Protein 1IQ6 (pdb70)

Sequence (265 aa):
AQSLEVGQKARLSKRFGAAEVAAFAALSEDFNPLHLDPAFAATTAFERPIVHGMLLASLFSGLLGQQLPGKGSIYLGQSLSFKLPVFVGDEVTAEVEVTALREDKPIATLTTRIFTQGGALAVTGEAVVKLPSAQSLEVGQKARLSKRFGAAEVAAFAALSEDFNPLHLDPAFAATTAFERPIVHGMLLASLFSGLLGQQLPGKGSIYLGQSLSFKLPVFVGDEVTAEVEVTALREDKPIATLTTRIFTQGGALAVTGEAVVKLP

B-factor: mean 21.25, std 8.65, range [9.39, 59.71]

Radius of gyration: 17.82 Å; Cα contacts (8 Å, |Δi|>4): 661; chains: 2; bounding box: 55×38×44 Å

Secondary structure (DSSP, 8-state):
--S--TT-EEEEEEE--HHHHHHHHHHHT---HHHH-HHHHTTSTT-S-B--HHHHHHHHHHHHHHTSS-TT-EEEEEEEEE-S--BTT-EEEEEEEEEEE-SSSSEEEEEEEEE-TTS-EEEEEEEEEE--/-PPPP-TT-EEEEEEE--HHHHHHHHHHHT---GGGT-HHHHHTSTT-S-B--HHHHHHHHHHHHHHTSS-TT-EEEEEEEEE-S--BTT-EEEEEEEEEEE-SSSSEEEEEEEEE-TTS-EEEEEEEEEE--

Solvent-accessible surface area: 11732 Å² total; per-residue (Å²): 104,106,98,11,102,94,36,56,118,10,136,31,65,31,128,2,22,77,83,53,0,48,40,0,1,52,9,0,52,7,97,15,37,15,22,65,56,93,77,70,0,69,111,39,106,51,121,126,18,17,5,1,14,0,0,4,0,0,0,0,5,2,0,5,3,81,82,37,23,5,127,16,7,42,28,58,10,4,46,7,39,26,119,75,54,6,48,29,32,36,62,2,27,0,12,0,45,1,60,43,45,125,181,94,102,68,33,0,32,0,34,0,75,0,41,27,100,77,50,42,63,0,1,31,13,88,0,52,1,94,13,94,157,108,172,79,37,98,94,38,60,155,16,151,33,62,35,131,1,18,76,75,55,0,50,39,0,1,54,10,0,60,4,88,3,26,6,18,75,55,90,73,50,1,63,113,32,104,39,128,106,22,13,4,0,15,1,0,4,0,0,0,0,5,1,0,5,8,78,100,18,22,4,144,35,15,51,32,49,9,5,46,5,38,25,124,84,41,5,54,27,32,41,61,0,24,0,46,2,73,1,58,43,53,112,180,104,101,83,7,0,29,0,28,0,104,0,51,26,106,78,53,41,56,0,1,27,13,88,0,50,1,87,46,114

Structure (mmCIF, N/CA/C/O backbone):
data_1IQ6
#
_entry.id   1IQ6
#
_cell.length_a   110.03
_cell.length_b   57.82
_cell.length_c   46.97
_cell.angle_alpha   90
_cell.angle_beta   112.74
_cell.angle_gamma   90
#
_symmetry.space_group_name_H-M   'C 1 2 1'
#
loop_
_entity.id
_entity.type
_entity.pdbx_description
1 polymer '(R)-SPECIFIC ENOYL-COA HYDRATASE'
2 non-polym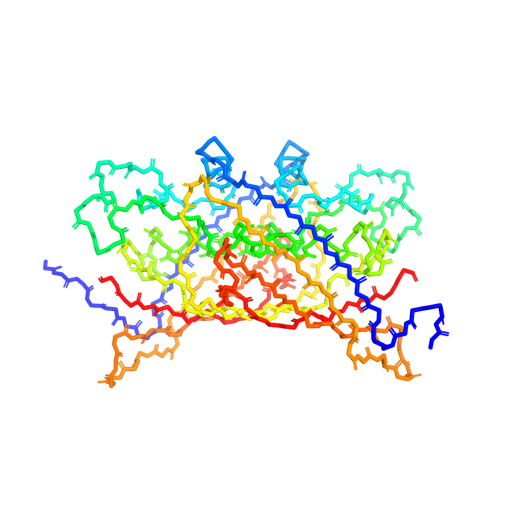er 'ISOPROPYL ALCOHOL'
3 water water
#
loop_
_atom_site.group_PDB
_atom_site.id
_atom_site.type_symbol
_atom_site.label_atom_id
_atom_site.label_alt_id
_atom_site.label_comp_id
_atom_site.label_asym_id
_atom_site.label_entity_id
_atom_site.label_seq_id
_atom_site.pdbx_PDB_ins_code
_atom_site.Cartn_x
_atom_site.Cartn_y
_atom_site.Cartn_z
_atom_site.occupancy
_atom_site.B_iso_or_equiv
_atom_site.auth_seq_id
_atom_site.auth_comp_id
_atom_site.auth_asym_id
_atom_site.auth_atom_id
_atom_site.pdbx_PDB_model_num
ATOM 1 N N . ALA A 1 3 ? 45.430 19.521 2.529 1.00 39.91 2 ALA A N 1
ATOM 2 C CA . ALA A 1 3 ? 44.986 19.534 1.105 1.00 39.50 2 ALA A CA 1
ATOM 3 C C . ALA A 1 3 ? 45.354 20.851 0.426 1.00 37.97 2 ALA A C 1
ATOM 4 O O . ALA A 1 3 ? 46.493 21.042 -0.009 1.00 38.92 2 ALA A O 1
ATOM 6 N N . GLN A 1 4 ? 44.382 21.754 0.338 1.00 35.93 3 GLN A N 1
ATOM 7 C CA . GLN A 1 4 ? 44.584 23.058 -0.288 1.00 32.78 3 GLN A CA 1
ATOM 8 C C . GLN A 1 4 ? 44.578 24.160 0.765 1.00 31.07 3 GLN A C 1
ATOM 9 O O . GLN A 1 4 ? 45.282 24.065 1.768 1.00 31.52 3 GLN A O 1
ATOM 15 N N . SER A 1 5 ? 43.789 25.207 0.529 1.00 29.07 4 SER A N 1
ATOM 16 C CA . SER A 1 5 ? 43.684 26.315 1.474 1.00 26.21 4 SER A CA 1
ATOM 17 C C . SER A 1 5 ? 42.665 25.979 2.557 1.00 25.88 4 SER A C 1
ATOM 18 O O . SER A 1 5 ? 42.574 26.673 3.568 1.00 22.52 4 SER A O 1
ATOM 21 N N . LEU A 1 6 ? 41.894 24.920 2.331 1.00 24.64 5 LEU A N 1
ATOM 22 C CA . LEU A 1 6 ? 40.881 24.486 3.287 1.00 23.68 5 LEU A CA 1
ATOM 23 C C . LEU A 1 6 ? 41.574 23.768 4.433 1.00 23.31 5 LEU A C 1
ATOM 24 O O . LEU A 1 6 ? 42.431 22.911 4.205 1.00 24.29 5 LEU A O 1
ATOM 29 N N . GLU A 1 7 ? 41.200 24.101 5.661 1.00 21.51 6 GLU A N 1
ATOM 30 C CA . GLU A 1 7 ? 41.822 23.468 6.813 1.00 20.01 6 GLU A CA 1
ATOM 31 C C . GLU A 1 7 ? 40.923 23.365 8.036 1.00 17.49 6 GLU A C 1
ATOM 32 O O . GLU A 1 7 ? 39.942 24.103 8.182 1.00 15.52 6 GLU A O 1
ATOM 38 N N . VAL A 1 8 ? 41.274 22.433 8.914 1.00 15.77 7 VAL A N 1
ATOM 39 C CA . VAL A 1 8 ? 40.528 22.203 10.137 1.00 15.92 7 VAL A CA 1
ATOM 40 C C . VAL A 1 8 ? 40.361 23.500 10.918 1.00 15.36 7 VAL A C 1
ATOM 41 O O . VAL A 1 8 ? 41.314 24.262 11.086 1.00 16.23 7 VAL A O 1
ATOM 45 N N . GLY A 1 9 ? 39.140 23.756 11.373 1.00 15.44 8 GLY A N 1
ATOM 46 C CA . GLY A 1 9 ? 38.886 24.961 12.141 1.00 15.86 8 GLY A CA 1
ATOM 47 C C . GLY A 1 9 ? 38.149 26.050 11.386 1.00 14.95 8 GLY A C 1
ATOM 48 O O . GLY A 1 9 ? 37.500 26.893 12.008 1.00 17.21 8 GLY A O 1
ATOM 49 N N . GLN A 1 10 ? 38.257 26.053 10.058 1.00 15.21 9 GLN A N 1
ATOM 50 C CA . GLN A 1 10 ? 37.570 27.059 9.254 1.00 13.48 9 GLN A CA 1
ATOM 51 C C . GLN A 1 10 ? 36.068 26.884 9.424 1.00 14.77 9 GLN A C 1
ATOM 52 O O . GLN A 1 10 ? 35.551 25.764 9.427 1.00 15.52 9 GLN A O 1
ATOM 58 N N . LYS A 1 11 ? 35.375 28.006 9.574 1.00 13.16 10 LYS A N 1
ATOM 59 C CA . LYS A 1 11 ? 33.936 28.004 9.779 1.00 13.53 10 LYS A CA 1
ATOM 60 C C . LYS A 1 11 ? 33.245 28.974 8.839 1.00 11.92 10 LYS A C 1
ATOM 61 O O . LYS A 1 11 ? 33.858 29.901 8.314 1.00 11.99 10 LYS A O 1
ATOM 67 N N . ALA A 1 12 ? 31.956 28.748 8.636 1.00 12.37 11 ALA A N 1
ATOM 68 C CA . ALA A 1 12 ? 31.144 29.625 7.807 1.00 12.46 11 ALA A CA 1
ATOM 69 C C . ALA A 1 12 ? 29.740 29.556 8.377 1.00 12.78 11 ALA A C 1
ATOM 70 O O . ALA A 1 12 ? 29.306 28.509 8.859 1.00 12.40 11 ALA A O 1
ATOM 72 N N . ARG A 1 13 ? 29.032 30.676 8.355 1.00 13.28 12 ARG A N 1
ATOM 73 C CA . ARG A 1 13 ? 27.682 30.660 8.876 1.00 15.06 12 ARG A CA 1
ATOM 74 C C . ARG A 1 13 ? 26.770 31.615 8.145 1.00 16.11 12 ARG A C 1
ATOM 75 O O . ARG A 1 13 ? 27.206 32.415 7.318 1.00 16.07 12 ARG A O 1
ATOM 83 N N . LEU A 1 14 ? 25.487 31.491 8.443 1.00 16.44 13 LEU A N 1
ATOM 84 C CA . LEU A 1 14 ? 24.483 32.359 7.868 1.00 17.21 13 LEU A CA 1
ATOM 85 C C . LEU A 1 14 ? 23.292 32.339 8.807 1.00 18.63 13 LEU A C 1
ATOM 86 O O . LEU A 1 14 ? 23.172 31.459 9.666 1.00 18.02 13 LEU A O 1
ATOM 91 N N . SER A 1 15 ? 22.428 33.328 8.658 1.00 18.88 14 SER A N 1
ATOM 92 C CA . SER A 1 15 ? 21.238 33.420 9.479 1.00 19.68 14 SER A CA 1
ATOM 93 C C . SER A 1 15 ? 20.073 33.613 8.529 1.00 18.99 14 SER A C 1
ATOM 94 O O . SER A 1 15 ? 20.205 34.296 7.514 1.00 19.15 14 SER A O 1
ATOM 97 N N . LYS A 1 16 ? 18.942 32.991 8.841 1.00 17.93 15 LYS A N 1
ATOM 98 C CA . LYS A 1 16 ? 17.761 33.131 8.004 1.00 17.34 15 LYS A CA 1
ATOM 99 C C . LYS A 1 16 ? 16.492 32.914 8.811 1.00 16.77 15 LYS A C 1
ATOM 100 O O . LYS A 1 16 ? 16.436 32.058 9.698 1.00 16.92 15 LYS A O 1
ATOM 106 N N . ARG A 1 17 ? 15.481 33.717 8.501 1.00 18.63 16 ARG A N 1
ATOM 107 C CA . ARG A 1 17 ? 14.191 33.646 9.168 1.00 20.73 16 ARG A CA 1
ATOM 108 C C . ARG A 1 17 ? 13.190 33.124 8.145 1.00 20.23 16 ARG A C 1
ATOM 109 O O . ARG A 1 17 ? 12.745 33.868 7.274 1.00 22.11 16 ARG A O 1
ATOM 117 N N . PHE A 1 18 ? 12.857 31.840 8.237 1.00 19.73 17 PHE A N 1
ATOM 118 C CA . PHE A 1 18 ? 11.899 31.241 7.311 1.00 19.60 17 PHE A CA 1
ATOM 119 C C . PHE A 1 18 ? 10.470 31.636 7.674 1.00 19.48 17 PHE A C 1
ATOM 120 O O . PHE A 1 18 ? 9.999 31.354 8.778 1.00 22.18 17 PHE A O 1
ATOM 128 N N . GLY A 1 19 ? 9.793 32.293 6.739 1.00 19.27 18 GLY A N 1
ATOM 129 C CA . GLY A 1 19 ? 8.421 32.711 6.963 1.00 20.02 18 GLY A CA 1
ATOM 130 C C . GLY A 1 19 ? 7.417 31.733 6.380 1.00 20.00 18 GLY A C 1
ATOM 131 O O . GLY A 1 19 ? 7.791 30.721 5.782 1.00 18.80 18 GLY A O 1
ATOM 132 N N . ALA A 1 20 ? 6.135 32.042 6.543 1.00 19.01 19 ALA A N 1
ATOM 133 C CA . ALA A 1 20 ? 5.064 31.183 6.050 1.00 19.54 19 ALA A CA 1
ATOM 134 C C . ALA A 1 20 ? 5.147 30.861 4.556 1.00 18.71 19 ALA A C 1
ATOM 135 O O . ALA A 1 20 ? 4.973 29.710 4.156 1.00 18.61 19 ALA A O 1
ATOM 137 N N . ALA A 1 21 ? 5.407 31.872 3.731 1.00 18.86 20 ALA A N 1
ATOM 138 C CA . ALA A 1 21 ? 5.492 31.662 2.290 1.00 18.70 20 ALA A CA 1
ATOM 139 C C . ALA A 1 21 ? 6.612 30.699 1.910 1.00 18.15 20 ALA A C 1
ATOM 140 O O . ALA A 1 21 ? 6.441 29.849 1.037 1.00 19.84 20 ALA A O 1
ATOM 142 N N . GLU A 1 22 ? 7.757 30.837 2.566 1.00 17.51 21 GLU A N 1
ATOM 143 C CA . GLU A 1 22 ? 8.897 29.970 2.288 1.00 16.64 21 GLU A CA 1
ATOM 144 C C . GLU A 1 22 ? 8.623 28.539 2.724 1.00 16.00 21 GLU A C 1
ATOM 145 O O . GLU A 1 22 ? 8.982 27.593 2.026 1.00 15.97 21 GLU A O 1
ATOM 151 N N . VAL A 1 23 ? 7.980 28.382 3.875 1.00 16.97 22 VAL A N 1
ATOM 152 C CA . VAL A 1 23 ? 7.650 27.054 4.373 1.00 17.08 22 VAL A CA 1
ATOM 153 C C . VAL A 1 23 ? 6.654 26.390 3.424 1.00 16.74 22 VAL A C 1
ATOM 154 O O . VAL A 1 23 ? 6.727 25.184 3.170 1.00 17.05 22 VAL A O 1
ATOM 158 N N . ALA A 1 24 ? 5.726 27.179 2.893 1.00 17.42 23 ALA A N 1
ATOM 159 C CA . ALA A 1 24 ? 4.740 26.658 1.955 1.00 16.58 23 ALA A CA 1
ATOM 160 C C . ALA A 1 24 ? 5.441 26.239 0.662 1.00 16.00 23 ALA A C 1
ATOM 161 O O . ALA A 1 24 ? 5.091 25.232 0.051 1.00 15.69 23 ALA A O 1
ATOM 163 N N . ALA A 1 25 ? 6.436 27.017 0.250 1.00 15.39 24 ALA A N 1
ATOM 164 C CA . ALA A 1 25 ? 7.182 26.714 -0.965 1.00 15.74 24 ALA A CA 1
ATOM 165 C C . ALA A 1 25 ? 7.942 25.405 -0.788 1.00 15.78 24 ALA A C 1
ATOM 166 O O . ALA A 1 25 ? 8.004 24.588 -1.707 1.00 14.98 24 ALA A O 1
ATOM 168 N N . PHE A 1 26 ? 8.515 25.202 0.396 1.00 14.49 25 PHE A N 1
ATOM 169 C CA . PHE A 1 26 ? 9.247 23.971 0.663 1.00 13.92 25 PHE A CA 1
ATOM 170 C C . PHE A 1 26 ? 8.283 22.784 0.720 1.00 14.27 25 PHE A C 1
ATOM 171 O O . PHE A 1 26 ? 8.621 21.679 0.294 1.00 13.13 25 PHE A O 1
ATOM 179 N N . ALA A 1 27 ? 7.085 23.010 1.250 1.00 13.89 26 ALA A N 1
ATOM 180 C CA . ALA A 1 27 ? 6.097 21.941 1.333 1.00 12.95 26 ALA A CA 1
ATOM 181 C C . ALA A 1 27 ? 5.791 21.441 -0.079 1.00 12.78 26 ALA A C 1
ATOM 182 O O . ALA A 1 27 ? 5.678 20.240 -0.312 1.00 13.70 26 ALA A O 1
ATOM 184 N N . ALA A 1 28 ? 5.675 22.367 -1.028 1.00 12.85 27 ALA A N 1
ATOM 185 C CA . ALA A 1 28 ? 5.392 21.994 -2.409 1.00 13.92 27 ALA A CA 1
ATOM 186 C C . ALA A 1 28 ? 6.534 21.195 -3.032 1.00 12.96 27 ALA A C 1
ATOM 187 O O . ALA A 1 28 ? 6.301 20.232 -3.761 1.00 15.06 27 ALA A O 1
ATOM 189 N N . LEU A 1 29 ? 7.770 21.587 -2.743 1.00 12.43 28 LEU A N 1
ATOM 190 C CA . LEU A 1 29 ? 8.927 20.885 -3.284 1.00 12.48 28 LEU A CA 1
ATOM 191 C C . LEU A 1 29 ? 9.092 19.481 -2.700 1.00 10.94 28 LEU A C 1
ATOM 192 O O . LEU A 1 29 ? 9.322 18.519 -3.434 1.00 14.26 28 LEU A O 1
ATOM 197 N N . SER A 1 30 ? 8.963 19.387 -1.379 1.00 12.33 29 SER A N 1
ATOM 198 C CA . SER A 1 30 ? 9.134 18.140 -0.632 1.00 12.74 29 SER A CA 1
ATOM 199 C C . SER A 1 30 ? 7.917 17.227 -0.597 1.00 13.69 29 SER A C 1
ATOM 200 O O . SER A 1 30 ? 8.037 16.045 -0.267 1.00 14.06 29 SER A O 1
ATOM 203 N N . GLU A 1 31 ? 6.756 17.779 -0.934 1.00 13.47 30 GLU A N 1
ATOM 204 C CA . GLU A 1 31 ? 5.491 17.048 -0.894 1.00 14.38 30 GLU A CA 1
ATOM 205 C C . GLU A 1 31 ? 5.081 16.823 0.568 1.00 14.60 30 GLU A C 1
ATOM 206 O O . GLU A 1 31 ? 4.230 15.983 0.856 1.00 15.25 30 GLU A O 1
ATOM 212 N N . ASP A 1 32 ? 5.691 17.567 1.491 1.00 14.58 31 ASP A N 1
ATOM 213 C CA . ASP A 1 32 ? 5.349 17.448 2.912 1.00 14.96 31 ASP A CA 1
ATOM 214 C C . ASP A 1 32 ? 4.414 18.597 3.280 1.00 15.81 31 ASP A C 1
ATOM 215 O O . ASP A 1 32 ? 4.862 19.699 3.600 1.00 15.91 31 ASP A O 1
ATOM 220 N N . PHE A 1 33 ? 3.111 18.327 3.235 1.00 16.62 32 PHE A N 1
ATOM 221 C CA . PHE A 1 33 ? 2.102 19.339 3.531 1.00 17.62 32 PHE A CA 1
ATOM 222 C C . PHE A 1 33 ? 1.500 19.227 4.929 1.00 20.01 32 PHE A C 1
ATOM 223 O O . PHE A 1 33 ? 0.300 19.435 5.114 1.00 20.81 32 PHE A O 1
ATOM 231 N N . ASN A 1 34 ? 2.334 18.904 5.909 1.00 20.83 33 ASN A N 1
ATOM 232 C CA . ASN A 1 34 ? 1.877 18.780 7.293 1.00 21.53 33 ASN A CA 1
ATOM 233 C C . ASN A 1 34 ? 1.288 20.110 7.766 1.00 22.25 33 ASN A C 1
ATOM 234 O O . ASN A 1 34 ? 1.936 21.156 7.674 1.00 21.85 33 ASN A O 1
ATOM 239 N N . PRO A 1 35 ? 0.046 20.090 8.276 1.00 20.48 34 PRO A N 1
ATOM 240 C CA . PRO A 1 35 ? -0.566 21.336 8.747 1.00 19.90 34 PRO A CA 1
ATOM 241 C C . PRO A 1 35 ? 0.221 21.953 9.905 1.00 18.49 34 PRO A C 1
ATOM 242 O O . PRO A 1 35 ? 0.114 23.148 10.175 1.00 21.56 34 PRO A O 1
ATOM 246 N N . LEU A 1 36 ? 1.015 21.131 10.581 1.00 19.48 35 LEU A N 1
ATOM 247 C CA . LEU A 1 36 ? 1.827 21.610 11.693 1.00 20.39 35 LEU A CA 1
ATOM 248 C C . LEU A 1 36 ? 2.834 22.650 11.214 1.00 21.00 35 LEU A C 1
ATOM 249 O O . LEU A 1 36 ? 3.276 23.498 11.991 1.00 21.23 35 LEU A O 1
ATOM 254 N N . HIS A 1 37 ? 3.200 22.577 9.935 1.00 21.37 36 HIS A N 1
ATOM 255 C CA . HIS A 1 37 ? 4.153 23.518 9.352 1.00 21.63 36 HIS A CA 1
ATOM 256 C C . HIS A 1 37 ? 3.440 24.671 8.651 1.00 22.30 36 HIS A C 1
ATOM 257 O O . HIS A 1 37 ? 4.014 25.744 8.477 1.00 23.44 36 HIS A O 1
ATOM 264 N N . LEU A 1 38 ? 2.185 24.452 8.263 1.00 24.75 37 LEU A N 1
ATOM 265 C CA . LEU A 1 38 ? 1.446 25.455 7.500 1.00 24.97 37 LEU A CA 1
ATOM 266 C C . LEU A 1 38 ? 0.185 26.085 8.086 1.00 26.13 37 LEU A C 1
ATOM 267 O O . LEU A 1 38 ? -0.201 27.180 7.670 1.00 26.65 37 LEU A O 1
ATOM 272 N N . ASP A 1 39 ? -0.456 25.411 9.036 1.00 26.81 38 ASP A N 1
ATOM 273 C CA . ASP A 1 39 ? -1.715 25.905 9.596 1.00 26.54 38 ASP A CA 1
ATOM 274 C C . ASP A 1 39 ? -1.691 26.372 11.054 1.00 24.97 38 ASP A C 1
ATOM 275 O O . ASP A 1 39 ? -1.630 25.559 11.971 1.00 24.72 38 ASP A O 1
ATOM 280 N N . PRO A 1 40 ? -1.765 27.694 11.282 1.00 25.21 39 PRO A N 1
ATOM 281 C CA . PRO A 1 40 ? -1.756 28.246 12.642 1.00 25.21 39 PRO A CA 1
ATOM 282 C C . PRO A 1 40 ? -2.881 27.693 13.521 1.00 25.12 39 PRO A C 1
ATOM 283 O O . PRO A 1 40 ? -2.675 27.422 14.705 1.00 25.06 39 PRO A O 1
ATOM 287 N N . ALA A 1 41 ? -4.066 27.527 12.939 1.00 24.86 40 ALA A N 1
ATOM 288 C CA . ALA A 1 41 ? -5.212 27.005 13.679 1.00 24.85 40 ALA A CA 1
ATOM 289 C C . ALA A 1 41 ? -4.949 25.576 14.143 1.00 24.06 40 ALA A C 1
ATOM 290 O O . ALA A 1 41 ? -5.221 25.225 15.291 1.00 23.72 40 ALA A O 1
ATOM 292 N N . PHE A 1 42 ? -4.422 24.753 13.245 1.00 22.71 41 PHE A N 1
ATOM 293 C CA . PHE A 1 42 ? -4.117 23.368 13.582 1.00 21.80 41 PHE A CA 1
ATOM 294 C C . PHE A 1 42 ? -3.014 23.305 14.636 1.00 22.01 41 PHE A C 1
ATOM 295 O O . PHE A 1 42 ? -3.131 22.594 15.633 1.00 21.00 41 PHE A O 1
ATOM 303 N N . ALA A 1 43 ? -1.938 24.049 14.401 1.00 21.58 42 ALA A N 1
ATOM 304 C CA . ALA A 1 43 ? -0.802 24.070 15.314 1.00 22.28 42 ALA A CA 1
ATOM 305 C C . ALA A 1 43 ? -1.216 24.374 16.749 1.00 23.09 42 ALA A C 1
ATOM 306 O O . ALA A 1 43 ? -0.632 23.846 17.692 1.00 22.64 42 ALA A O 1
ATOM 308 N N . ALA A 1 44 ? -2.230 25.218 16.904 1.00 23.61 43 ALA A N 1
ATOM 309 C CA . ALA A 1 44 ? -2.717 25.606 18.224 1.00 24.51 43 ALA A CA 1
ATOM 310 C C . ALA A 1 44 ? -3.315 24.447 19.019 1.00 25.41 43 ALA A C 1
ATOM 311 O O . ALA A 1 44 ? -3.433 24.529 20.242 1.00 25.56 43 ALA A O 1
ATOM 313 N N . THR A 1 45 ? -3.690 23.371 18.335 1.00 25.41 44 THR A N 1
ATOM 314 C CA . THR A 1 45 ? -4.276 22.216 19.010 1.00 25.36 44 THR A CA 1
ATOM 315 C C . THR A 1 45 ? -3.213 21.201 19.418 1.00 25.20 44 THR A C 1
ATOM 316 O O . THR A 1 45 ? -3.530 20.158 19.996 1.00 26.22 44 THR A O 1
ATOM 320 N N . THR A 1 46 ? -1.953 21.509 19.120 1.00 23.98 45 THR A N 1
ATOM 321 C CA . THR A 1 46 ? -0.842 20.621 19.455 1.00 23.62 45 THR A CA 1
ATOM 322 C C . THR A 1 46 ? 0.032 21.230 20.543 1.00 22.07 45 THR A C 1
ATOM 323 O O . THR A 1 46 ? -0.105 22.407 20.878 1.00 21.44 45 THR A O 1
ATOM 327 N N . ALA A 1 47 ? 0.941 20.424 21.080 1.00 22.44 46 ALA A N 1
ATOM 328 C CA . ALA A 1 47 ? 1.844 20.884 22.128 1.00 23.29 46 ALA A CA 1
ATOM 329 C C . ALA A 1 47 ? 2.801 21.952 21.605 1.00 23.74 46 ALA A C 1
ATOM 330 O O . ALA A 1 47 ? 3.371 22.713 22.384 1.00 23.40 46 ALA A O 1
ATOM 332 N N . PHE A 1 48 ? 2.979 22.011 20.288 1.00 24.34 47 PHE A N 1
ATOM 333 C CA . PHE A 1 48 ? 3.866 23.009 19.700 1.00 25.16 47 PHE A CA 1
ATOM 334 C C . PHE A 1 48 ? 3.217 24.392 19.746 1.00 25.20 47 PHE A C 1
ATOM 335 O O . PHE A 1 48 ? 3.907 25.411 19.731 1.00 25.33 47 PHE A O 1
ATOM 343 N N . GLU A 1 49 ? 1.887 24.410 19.797 1.00 26.13 48 GLU A N 1
ATOM 344 C CA . GLU A 1 49 ? 1.095 25.642 19.866 1.00 26.03 48 GLU A CA 1
ATOM 345 C C . GLU A 1 49 ? 1.128 26.525 18.618 1.00 25.80 48 GLU A C 1
ATOM 346 O O . GLU A 1 49 ? 0.155 27.219 18.323 1.00 26.02 48 GLU A O 1
ATOM 352 N N . ARG A 1 50 ? 2.244 26.509 17.896 1.00 24.68 49 ARG A N 1
ATOM 353 C CA . ARG A 1 50 ? 2.384 27.307 16.680 1.00 24.96 49 ARG A CA 1
ATOM 354 C C . ARG A 1 50 ? 3.113 26.501 15.611 1.00 23.25 49 ARG A C 1
ATOM 355 O O . ARG A 1 50 ? 3.823 25.547 15.922 1.00 22.25 49 ARG A O 1
ATOM 363 N N . PRO A 1 51 ? 2.947 26.877 14.332 1.00 22.21 50 PRO A N 1
ATOM 364 C CA . PRO A 1 51 ? 3.605 26.164 13.232 1.00 20.39 50 PRO A CA 1
ATOM 365 C C . PRO A 1 51 ? 5.128 26.140 13.356 1.00 18.30 50 PRO A C 1
ATOM 366 O O . PRO A 1 51 ? 5.745 27.130 13.753 1.00 18.97 50 PRO A O 1
ATOM 370 N N . ILE A 1 52 ? 5.724 25.002 13.015 1.00 18.57 51 ILE A N 1
ATOM 371 C CA . ILE A 1 52 ? 7.174 24.849 13.068 1.00 18.55 51 ILE A CA 1
ATOM 372 C C . ILE A 1 52 ? 7.732 24.596 11.667 1.00 18.40 51 ILE A C 1
ATOM 373 O O . ILE A 1 52 ? 7.022 24.116 10.779 1.00 18.04 51 ILE A O 1
ATOM 378 N N . VAL A 1 53 ? 9.003 24.932 11.473 1.00 17.58 52 VAL A N 1
ATOM 379 C CA . VAL A 1 53 ? 9.669 24.764 10.183 1.00 16.39 52 VAL A CA 1
ATOM 380 C C . VAL A 1 53 ? 10.079 23.314 9.928 1.00 15.24 52 VAL A C 1
ATOM 381 O O . VAL A 1 53 ? 10.507 22.614 10.847 1.00 16.59 52 VAL A O 1
ATOM 385 N N . HIS A 1 54 ? 9.935 22.864 8.682 1.00 15.42 53 HIS A N 1
ATOM 386 C CA . HIS A 1 54 ? 10.328 21.505 8.312 1.00 15.70 53 HIS A CA 1
ATOM 387 C C . HIS A 1 54 ? 11.789 21.302 8.706 1.00 14.08 53 HIS A C 1
ATOM 388 O O . HIS A 1 54 ? 12.638 22.148 8.415 1.00 14.93 53 HIS A O 1
ATOM 395 N N . GLY A 1 55 ? 12.093 20.178 9.342 1.00 15.15 54 GLY A N 1
ATOM 396 C CA . GLY A 1 55 ? 13.472 19.916 9.706 1.00 14.95 54 GLY A CA 1
ATOM 397 C C . GLY A 1 55 ? 14.379 19.942 8.482 1.00 14.51 54 GLY A C 1
ATOM 398 O O . GLY A 1 55 ? 15.513 20.424 8.548 1.00 15.13 54 GLY A O 1
ATOM 399 N N . MET A 1 56 ? 13.886 19.432 7.353 1.00 13.63 55 MET A N 1
ATOM 400 C CA . MET A 1 56 ? 14.687 19.405 6.134 1.00 14.72 55 MET A CA 1
ATOM 401 C C . MET A 1 56 ? 14.847 20.771 5.480 1.00 14.16 55 MET A C 1
ATOM 402 O O . MET A 1 56 ? 15.754 20.971 4.669 1.00 15.85 55 MET A O 1
ATOM 407 N N . LEU A 1 57 ? 13.971 21.714 5.816 1.00 14.23 56 LEU A N 1
ATOM 408 C CA . LEU A 1 57 ? 14.112 23.057 5.272 1.00 14.97 56 LEU A CA 1
ATOM 409 C C . LEU A 1 57 ? 15.261 23.687 6.059 1.00 15.31 56 LEU A C 1
ATOM 410 O O . LEU A 1 57 ? 16.101 24.384 5.497 1.00 14.60 56 LEU A O 1
ATOM 415 N N . LEU A 1 58 ? 15.304 23.416 7.362 1.00 14.16 57 LEU A N 1
ATOM 416 C CA . LEU A 1 58 ? 16.382 23.932 8.195 1.00 14.57 57 LEU A CA 1
ATOM 417 C C . LEU A 1 58 ? 17.700 23.353 7.682 1.00 13.64 57 LEU A C 1
ATOM 418 O O . LEU A 1 58 ? 18.679 24.074 7.495 1.00 15.30 57 LEU A O 1
ATOM 423 N N . ALA A 1 59 ? 17.711 22.043 7.441 1.00 14.14 58 ALA A N 1
ATOM 424 C CA . ALA A 1 59 ? 18.909 21.359 6.961 1.00 14.21 58 ALA A CA 1
ATOM 425 C C . ALA A 1 59 ? 19.389 21.829 5.589 1.00 14.02 58 ALA A C 1
ATOM 426 O O . ALA A 1 59 ? 20.573 21.701 5.269 1.00 14.19 58 ALA A O 1
ATOM 428 N N . 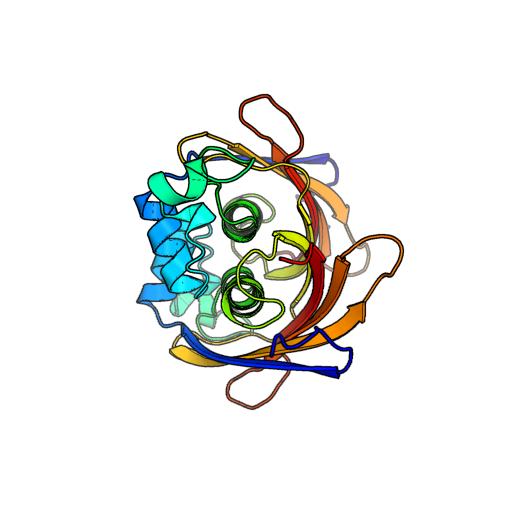SER A 1 60 ? 18.479 22.369 4.781 1.00 14.74 59 SER A N 1
ATOM 429 C CA . SER A 1 60 ? 18.846 22.842 3.447 1.00 13.80 59 SER A CA 1
ATOM 430 C C . SER A 1 60 ? 19.910 23.934 3.521 1.00 12.16 59 SER A C 1
ATOM 431 O O . SER A 1 60 ? 20.689 24.115 2.581 1.00 13.37 59 SER A O 1
ATOM 434 N N . LEU A 1 61 ? 19.943 24.656 4.642 1.00 12.56 60 LEU A N 1
ATOM 435 C CA . LEU A 1 61 ? 20.915 25.726 4.825 1.00 12.59 60 LEU A CA 1
ATOM 436 C C . LEU A 1 61 ? 22.346 25.202 4.777 1.00 12.37 60 LEU A C 1
ATOM 437 O O . LEU A 1 61 ? 23.271 25.942 4.430 1.00 12.58 60 LEU A O 1
ATOM 442 N N . PHE A 1 62 ? 22.528 23.927 5.123 1.00 12.93 61 PHE A N 1
ATOM 443 C CA . PHE A 1 62 ? 23.854 23.322 5.073 1.00 12.88 61 PHE A CA 1
ATOM 444 C C . PHE A 1 62 ? 24.306 23.273 3.608 1.00 12.89 61 PHE A C 1
ATOM 445 O O . PHE A 1 62 ? 25.486 23.434 3.303 1.00 12.01 61 PHE A O 1
ATOM 453 N N . SER A 1 63 ? 23.364 23.060 2.693 1.00 12.99 62 SER A N 1
ATOM 454 C CA . SER A 1 63 ? 23.711 23.019 1.280 1.00 13.84 62 SER A CA 1
ATOM 455 C C . SER A 1 63 ? 24.152 24.428 0.862 1.00 13.10 62 SER A C 1
ATOM 456 O O . SER A 1 63 ? 25.085 24.590 0.081 1.00 14.22 62 SER A O 1
ATOM 459 N N . GLY A 1 64 ? 23.484 25.446 1.402 1.00 13.21 63 GLY A N 1
ATOM 460 C CA . GLY A 1 64 ? 23.861 26.812 1.080 1.00 14.93 63 GLY A CA 1
ATOM 461 C C . GLY A 1 64 ? 25.268 27.129 1.568 1.00 14.05 63 GLY A C 1
ATOM 462 O O . GLY A 1 64 ? 26.059 27.758 0.864 1.00 16.33 63 GLY A O 1
ATOM 463 N N . LEU A 1 65 ? 25.590 26.689 2.779 1.00 13.27 64 LEU A N 1
ATOM 464 C CA . LEU A 1 65 ? 26.910 26.936 3.346 1.00 13.04 64 LEU A CA 1
ATOM 465 C C . LEU A 1 65 ? 28.009 26.172 2.608 1.00 13.46 64 LEU A C 1
ATOM 466 O O . LEU A 1 65 ? 29.047 26.736 2.266 1.00 14.15 64 LEU A O 1
ATOM 471 N N . LEU A 1 66 ? 27.779 24.891 2.344 1.00 12.04 65 LEU A N 1
ATOM 472 C CA . LEU A 1 66 ? 28.777 24.080 1.659 1.00 12.77 65 LEU A CA 1
ATOM 473 C C . LEU A 1 66 ? 28.950 24.461 0.190 1.00 12.62 65 LEU A C 1
ATOM 474 O O . LEU A 1 66 ? 30.069 24.495 -0.325 1.00 13.65 65 LEU A O 1
ATOM 479 N N . GLY A 1 67 ? 27.839 24.761 -0.476 1.00 14.14 66 GLY A N 1
ATOM 480 C CA . GLY A 1 67 ? 27.892 25.109 -1.885 1.00 14.78 66 GLY A CA 1
ATOM 481 C C . GLY A 1 67 ? 28.263 26.537 -2.235 1.00 15.59 66 GLY A C 1
ATOM 482 O O . GLY A 1 67 ? 28.701 26.808 -3.355 1.00 17.09 66 GLY A O 1
ATOM 483 N N . GLN A 1 68 ? 28.096 27.459 -1.295 1.00 15.77 67 GLN A N 1
ATOM 484 C CA . GLN A 1 68 ? 28.422 28.853 -1.573 1.00 18.02 67 GLN A CA 1
ATOM 485 C C . GLN A 1 68 ? 29.504 29.483 -0.697 1.00 17.73 67 GLN A C 1
ATOM 486 O O . GLN A 1 68 ? 29.993 30.568 -1.011 1.00 20.47 67 GLN A O 1
ATOM 492 N N . GLN A 1 69 ? 29.888 28.819 0.390 1.00 15.72 68 GLN A N 1
ATOM 493 C CA . GLN A 1 69 ? 30.919 29.373 1.265 1.00 13.48 68 GLN A CA 1
ATOM 494 C C . GLN A 1 69 ? 32.108 28.443 1.491 1.00 14.61 68 GLN A C 1
ATOM 495 O O . GLN A 1 69 ? 33.196 28.697 0.979 1.00 14.90 68 GLN A O 1
ATOM 501 N N . LEU A 1 70 ? 31.904 27.371 2.251 1.00 14.30 69 LEU A N 1
ATOM 502 C CA . LEU A 1 70 ? 32.983 26.423 2.538 1.00 13.96 69 LEU A CA 1
ATOM 503 C C . LEU A 1 70 ? 32.518 24.987 2.360 1.00 13.18 69 LEU A C 1
ATOM 504 O O . LEU A 1 70 ? 31.636 24.531 3.084 1.00 13.57 69 LEU A O 1
ATOM 509 N N . PRO A 1 71 ? 33.123 24.243 1.416 1.00 14.46 70 PRO A N 1
ATOM 510 C CA . PRO A 1 71 ? 34.207 24.622 0.498 1.00 14.76 70 PRO A CA 1
ATOM 511 C C . PRO A 1 71 ? 33.806 25.603 -0.604 1.00 15.21 70 PRO A C 1
ATOM 512 O O . PRO A 1 71 ? 34.668 26.202 -1.247 1.00 16.94 70 PRO A O 1
ATOM 516 N N . GLY A 1 72 ? 32.507 25.742 -0.849 1.00 14.83 71 GLY A N 1
ATOM 517 C CA . GLY A 1 72 ? 32.050 26.669 -1.871 1.00 14.91 71 GLY A CA 1
ATOM 518 C C . GLY A 1 72 ? 31.769 26.060 -3.235 1.00 16.04 71 GLY A C 1
ATOM 519 O O . GLY A 1 72 ? 31.684 24.842 -3.376 1.00 16.06 71 GLY A O 1
ATOM 520 N N . LYS A 1 73 ? 31.634 26.917 -4.244 1.00 14.84 72 LYS A N 1
ATOM 521 C CA . LYS A 1 73 ? 31.339 26.475 -5.605 1.00 16.14 72 LYS A CA 1
ATOM 522 C C . LYS A 1 73 ? 32.223 25.321 -6.057 1.00 15.61 72 LYS A C 1
ATOM 523 O O . LYS A 1 73 ? 33.440 25.333 -5.856 1.00 15.73 72 LYS A O 1
ATOM 529 N N . GLY A 1 74 ? 31.595 24.321 -6.669 1.00 16.66 73 GLY A N 1
ATOM 530 C CA . GLY A 1 74 ? 32.332 23.167 -7.147 1.00 16.93 73 GLY A CA 1
ATOM 531 C C . GLY A 1 74 ? 32.280 21.992 -6.191 1.00 16.53 73 GLY A C 1
ATOM 532 O O . GLY A 1 74 ? 32.578 20.863 -6.579 1.00 17.54 73 GLY A O 1
ATOM 533 N N . SER A 1 75 ? 31.915 22.255 -4.938 1.00 15.93 74 SER A N 1
ATOM 534 C CA . SER A 1 75 ? 31.820 21.207 -3.924 1.00 16.00 74 SER A CA 1
ATOM 535 C C . SER A 1 75 ? 30.686 20.253 -4.260 1.00 14.70 74 SER A C 1
ATOM 536 O O . SER A 1 75 ? 29.691 20.648 -4.869 1.00 15.37 74 SER A O 1
ATOM 539 N N . ILE A 1 76 ? 30.843 18.995 -3.858 1.00 14.73 75 ILE A N 1
ATOM 540 C CA . ILE A 1 76 ? 29.829 17.977 -4.107 1.00 16.00 75 ILE A CA 1
ATOM 541 C C . ILE A 1 76 ? 29.558 17.172 -2.836 1.00 13.76 75 ILE A C 1
ATOM 542 O O . ILE A 1 76 ? 30.481 16.670 -2.196 1.00 14.66 75 ILE A O 1
ATOM 547 N N . TYR A 1 77 ? 28.286 17.057 -2.480 1.00 14.14 76 TYR A N 1
ATOM 548 C CA . TYR A 1 77 ? 27.876 16.307 -1.294 1.00 13.07 76 TYR A CA 1
ATOM 549 C C . TYR A 1 77 ? 28.161 14.815 -1.434 1.00 13.54 76 TYR A C 1
ATOM 550 O O . TYR A 1 77 ? 27.879 14.223 -2.475 1.00 14.11 76 TYR A O 1
ATOM 559 N N . LEU A 1 78 ? 28.709 14.211 -0.384 1.00 13.48 77 LEU A N 1
ATOM 560 C CA . LEU A 1 78 ? 28.953 12.772 -0.369 1.00 13.60 77 LEU A CA 1
ATOM 561 C C . LEU A 1 78 ? 28.063 12.178 0.716 1.00 12.69 77 LEU A C 1
ATOM 562 O O . LEU A 1 78 ? 27.513 11.091 0.556 1.00 12.53 77 LEU A O 1
ATOM 567 N N . GLY A 1 79 ? 27.913 12.903 1.819 1.00 11.13 78 GLY A N 1
ATOM 568 C CA . GLY A 1 79 ? 27.070 12.429 2.902 1.00 11.49 78 GLY A CA 1
ATOM 569 C C . GLY A 1 79 ? 26.654 13.536 3.848 1.00 11.61 78 GLY A C 1
ATOM 570 O O . GLY A 1 79 ? 27.307 14.571 3.921 1.00 11.58 78 GLY A O 1
ATOM 571 N N . GLN A 1 80 ? 25.561 13.315 4.569 1.00 11.00 79 GLN A N 1
ATOM 572 C CA . GLN A 1 80 ? 25.056 14.282 5.536 1.00 12.05 79 GLN A CA 1
ATOM 573 C C . GLN A 1 80 ? 24.247 13.539 6.592 1.00 13.23 79 GLN A C 1
ATOM 574 O O . GLN A 1 80 ? 23.326 12.796 6.259 1.00 13.19 79 GLN A O 1
ATOM 580 N N . SER A 1 81 ? 24.599 13.729 7.858 1.00 13.29 80 SER A N 1
ATOM 581 C CA . SER A 1 81 ? 23.856 13.097 8.946 1.00 13.93 80 SER A CA 1
ATOM 582 C C . SER A 1 81 ? 23.052 14.202 9.621 1.00 13.91 80 SER A C 1
ATOM 583 O O . SER A 1 81 ? 23.516 15.342 9.727 1.00 13.38 80 SER A O 1
ATOM 586 N N . LEU A 1 82 ? 21.851 13.868 10.075 1.00 13.05 81 LEU A N 1
ATOM 587 C CA . LEU A 1 82 ? 20.991 14.860 10.694 1.00 12.84 81 LEU A CA 1
ATOM 588 C C . LEU A 1 82 ? 20.251 14.366 11.927 1.00 14.44 81 LEU A C 1
ATOM 589 O O . LEU A 1 82 ? 19.616 13.314 11.909 1.00 15.29 81 LEU A O 1
ATOM 594 N N . SER A 1 83 ? 20.347 15.143 12.999 1.00 15.67 82 SER A N 1
ATOM 595 C CA . SER A 1 83 ? 19.649 14.841 14.240 1.00 16.94 82 SER A CA 1
ATOM 596 C C . SER A 1 83 ? 18.800 16.067 14.535 1.00 17.19 82 SER A C 1
ATOM 597 O O . SER A 1 83 ? 19.324 17.175 14.683 1.00 17.37 82 SER A O 1
ATOM 600 N N . PHE A 1 84 ? 17.488 15.874 14.587 1.00 16.90 83 PHE A N 1
ATOM 601 C CA . PHE A 1 84 ? 16.572 16.971 14.857 1.00 16.91 83 PHE A CA 1
ATOM 602 C C . PHE A 1 84 ? 16.276 16.972 16.355 1.00 18.23 83 PHE A C 1
ATOM 603 O O . PHE A 1 84 ? 15.638 16.058 16.877 1.00 19.31 83 PHE A O 1
ATOM 611 N N . LYS A 1 85 ? 16.749 18.009 17.037 1.00 18.97 84 LYS A N 1
ATOM 612 C CA . LYS A 1 85 ? 16.615 18.110 18.488 1.00 20.05 84 LYS A CA 1
ATOM 613 C C . LYS A 1 85 ? 15.507 19.008 19.017 1.00 20.93 84 LYS A C 1
ATOM 614 O O . LYS A 1 85 ? 14.788 18.635 19.947 1.00 21.84 84 LYS A O 1
ATOM 620 N N . LEU A 1 86 ? 15.387 20.199 18.446 1.00 20.57 85 LEU A N 1
ATOM 621 C CA . LEU A 1 86 ? 14.396 21.156 18.909 1.00 21.51 85 LEU A CA 1
ATOM 622 C C . LEU A 1 86 ? 13.573 21.724 17.772 1.00 21.65 85 LEU A C 1
ATOM 623 O O . LEU A 1 86 ? 14.026 21.783 16.631 1.00 21.28 85 LEU A O 1
ATOM 628 N N . PRO A 1 87 ? 12.344 22.156 18.073 1.00 21.26 86 PRO A N 1
ATOM 629 C CA . PRO A 1 87 ? 11.507 22.722 17.021 1.00 20.46 86 PRO A CA 1
ATOM 630 C C . PRO A 1 87 ? 11.903 24.171 16.760 1.00 19.66 86 PRO A C 1
ATOM 631 O O . PRO A 1 87 ? 12.382 24.866 17.657 1.00 19.91 86 PRO A O 1
ATOM 635 N N . VAL A 1 88 ? 11.734 24.607 15.519 1.00 18.75 87 VAL A N 1
ATOM 636 C CA . VAL A 1 88 ? 12.004 25.986 15.147 1.00 18.07 87 VAL A CA 1
ATOM 637 C C . VAL A 1 88 ? 10.654 26.495 14.675 1.00 18.96 87 VAL A C 1
ATOM 638 O O . VAL A 1 88 ? 10.061 25.937 13.752 1.00 19.22 87 VAL A O 1
ATOM 642 N N . PHE A 1 89 ? 10.153 27.537 15.324 1.00 19.60 88 PHE A N 1
ATOM 643 C CA . PHE A 1 89 ? 8.856 28.080 14.958 1.00 20.56 88 PHE A CA 1
ATOM 644 C C . PHE A 1 89 ? 8.935 28.988 13.744 1.00 20.40 88 PHE A C 1
ATOM 645 O O . PHE A 1 89 ? 9.869 29.781 13.601 1.00 20.98 88 PHE A O 1
ATOM 653 N N . VAL A 1 90 ? 7.955 28.846 12.859 1.00 20.12 89 VAL A N 1
ATOM 654 C CA . VAL A 1 90 ? 7.888 29.662 11.657 1.00 19.79 89 VAL A CA 1
ATOM 655 C C . VAL A 1 90 ? 7.883 31.121 12.085 1.00 20.85 89 VAL A C 1
ATOM 656 O O . VAL A 1 90 ? 7.160 31.500 13.008 1.00 21.17 89 VAL A O 1
ATOM 660 N N . GLY A 1 91 ? 8.698 31.933 11.421 1.00 20.96 90 GLY A N 1
ATOM 661 C CA . GLY A 1 91 ? 8.780 33.339 11.769 1.00 21.70 90 GLY A CA 1
ATOM 662 C C . GLY A 1 91 ? 9.990 33.657 12.631 1.00 22.05 90 GLY A C 1
ATOM 663 O O . GLY A 1 91 ? 10.343 34.824 12.801 1.00 23.53 90 GLY A O 1
ATOM 664 N N . ASP A 1 92 ? 10.618 32.624 13.188 1.00 21.05 91 ASP A N 1
ATOM 665 C CA . ASP A 1 92 ? 11.802 32.803 14.025 1.00 21.13 91 ASP A CA 1
ATOM 666 C C . ASP A 1 92 ? 13.067 32.595 13.201 1.00 21.86 91 ASP A C 1
ATOM 667 O O . ASP A 1 92 ? 13.092 31.788 12.269 1.00 21.31 91 ASP A O 1
ATOM 672 N N . GLU A 1 93 ? 14.117 33.325 13.551 1.00 21.31 92 GLU A N 1
ATOM 673 C CA . GLU A 1 93 ? 15.385 33.219 12.845 1.00 22.65 92 GLU A CA 1
ATOM 674 C C . GLU A 1 93 ? 16.226 32.093 13.431 1.00 20.80 92 GLU A C 1
ATOM 675 O O . GLU A 1 93 ? 16.053 31.711 14.589 1.00 22.38 92 GLU A O 1
ATOM 681 N N . VAL A 1 94 ? 17.107 31.537 12.608 1.00 19.48 93 VAL A N 1
ATOM 682 C CA . VAL A 1 94 ? 18.019 30.493 13.053 1.00 18.33 93 VAL A CA 1
ATOM 683 C C . VAL A 1 94 ? 19.395 30.840 12.516 1.00 18.62 93 VAL A C 1
ATOM 684 O O . VAL A 1 94 ? 19.530 31.654 11.600 1.00 18.31 93 VAL A O 1
ATOM 688 N N . THR A 1 95 ? 20.414 30.226 13.101 1.00 18.26 94 THR A N 1
ATOM 689 C CA . THR A 1 95 ? 21.783 30.442 12.669 1.00 18.72 94 THR A CA 1
ATOM 690 C C . THR A 1 95 ? 22.356 29.092 12.273 1.00 15.73 94 THR A C 1
ATOM 691 O O . THR A 1 95 ? 22.349 28.153 13.068 1.00 17.16 94 THR A O 1
ATOM 695 N N . ALA A 1 96 ? 22.822 29.001 11.033 1.00 16.12 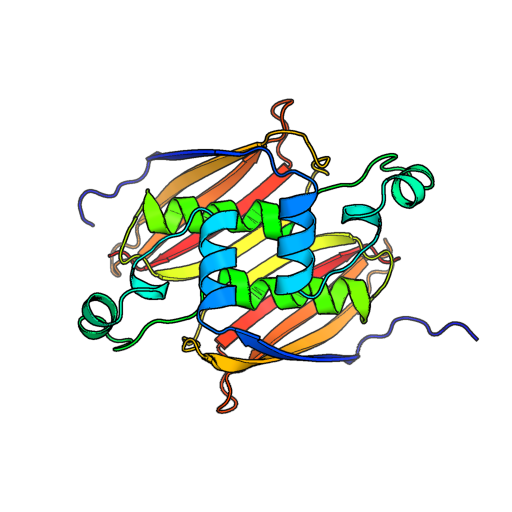95 ALA A N 1
ATOM 696 C CA . ALA A 1 96 ? 23.410 27.775 10.507 1.00 15.66 95 ALA A CA 1
ATOM 697 C C . ALA A 1 96 ? 24.923 27.942 10.440 1.00 15.48 95 ALA A C 1
ATOM 698 O O . ALA A 1 96 ? 25.423 28.999 10.052 1.00 14.63 95 ALA A O 1
ATOM 700 N N . GLU A 1 97 ? 25.654 26.900 10.814 1.00 15.29 96 GLU A N 1
ATOM 701 C CA . GLU A 1 97 ? 27.106 26.973 10.788 1.00 15.13 96 GLU A CA 1
ATOM 702 C C . GLU A 1 97 ? 27.755 25.652 10.419 1.00 14.36 96 GLU A C 1
ATOM 703 O O . GLU A 1 97 ? 27.280 24.585 10.808 1.00 14.81 96 GLU A O 1
ATOM 709 N N . VAL A 1 98 ? 28.828 25.731 9.644 1.00 12.80 97 VAL A N 1
ATOM 710 C CA . VAL A 1 98 ? 29.586 24.541 9.289 1.00 13.54 97 VAL A CA 1
ATOM 711 C C . VAL A 1 98 ? 31.014 24.803 9.745 1.00 14.31 97 VAL A C 1
ATOM 712 O O . VAL A 1 98 ? 31.491 25.938 9.709 1.00 14.30 97 VAL A O 1
ATOM 716 N N . GLU A 1 99 ? 31.687 23.753 10.199 1.00 13.46 98 GLU A N 1
ATOM 717 C CA . GLU A 1 99 ? 33.061 23.879 10.663 1.00 13.81 98 GLU A CA 1
ATOM 718 C C . GLU A 1 99 ? 33.849 22.674 10.188 1.00 13.48 98 GLU A C 1
ATOM 719 O O . GLU A 1 99 ? 33.438 21.538 10.405 1.00 13.79 98 GLU A O 1
ATOM 725 N N . VAL A 1 100 ? 34.979 22.925 9.540 1.00 13.48 99 VAL A N 1
ATOM 726 C CA . VAL A 1 100 ? 35.819 21.842 9.047 1.00 14.15 99 VAL A CA 1
ATOM 727 C C . VAL A 1 100 ? 36.447 21.110 10.230 1.00 15.66 99 VAL A C 1
ATOM 728 O O . VAL A 1 100 ? 37.114 21.720 11.063 1.00 15.47 99 VAL A O 1
ATOM 732 N N . THR A 1 101 ? 36.222 19.801 10.309 1.00 14.35 100 THR A N 1
ATOM 733 C CA . THR A 1 101 ? 36.784 19.017 11.404 1.00 15.22 100 THR A CA 1
ATOM 734 C C . THR A 1 101 ? 37.851 18.040 10.935 1.00 15.65 100 THR A C 1
ATOM 735 O O . THR A 1 101 ? 38.638 17.541 11.742 1.00 17.20 100 THR A O 1
ATOM 739 N N . ALA A 1 102 ? 37.882 17.760 9.638 1.00 14.68 101 ALA A N 1
ATOM 740 C CA . ALA A 1 102 ? 38.874 16.834 9.117 1.00 15.30 101 ALA A CA 1
ATOM 741 C C . ALA A 1 102 ? 39.034 16.893 7.610 1.00 15.94 101 ALA A C 1
ATOM 742 O O . ALA A 1 102 ? 38.095 17.220 6.878 1.00 16.13 101 ALA A O 1
ATOM 744 N N . LEU A 1 103 ? 40.242 16.582 7.159 1.00 17.89 102 LEU A N 1
ATOM 745 C CA . LEU A 1 103 ? 40.560 16.542 5.741 1.00 19.35 102 LEU A CA 1
ATOM 746 C C . LEU A 1 103 ? 41.172 15.176 5.493 1.00 21.98 102 LEU A C 1
ATOM 747 O O . LEU A 1 103 ? 42.105 14.783 6.189 1.00 22.41 102 LEU A O 1
ATOM 752 N N . ARG A 1 104 ? 40.641 14.440 4.524 1.00 22.79 103 ARG A N 1
ATOM 753 C CA . ARG A 1 104 ? 41.195 13.128 4.230 1.00 25.08 103 ARG A CA 1
ATOM 754 C C . ARG A 1 104 ? 42.580 13.366 3.636 1.00 25.20 103 ARG A C 1
ATOM 755 O O . ARG A 1 104 ? 42.770 14.272 2.828 1.00 24.52 103 ARG A O 1
ATOM 763 N N . GLU A 1 105 ? 43.550 12.557 4.038 1.00 27.75 104 GLU A N 1
ATOM 764 C CA . GLU A 1 105 ? 44.909 12.738 3.550 1.00 29.79 104 GLU A CA 1
ATOM 765 C C . GLU A 1 105 ? 45.171 12.191 2.150 1.00 29.29 104 GLU A C 1
ATOM 766 O O . GLU A 1 105 ? 46.028 12.708 1.434 1.00 29.12 104 GLU A O 1
ATOM 772 N N . ASP A 1 106 ? 44.425 11.165 1.753 1.00 28.51 105 ASP A N 1
ATOM 773 C CA . ASP A 1 106 ? 44.624 10.543 0.446 1.00 28.67 105 ASP A CA 1
ATOM 774 C C . ASP A 1 106 ? 43.528 10.812 -0.584 1.00 27.76 105 ASP A C 1
ATOM 775 O O . ASP A 1 106 ? 43.553 10.251 -1.680 1.00 28.00 105 ASP A O 1
ATOM 780 N N . LYS A 1 107 ? 42.572 11.668 -0.239 1.00 25.50 106 LYS A N 1
ATOM 781 C CA . LYS A 1 107 ? 41.478 11.992 -1.148 1.00 24.73 106 LYS A CA 1
ATOM 782 C C . LYS A 1 107 ? 41.010 13.424 -0.901 1.00 22.38 106 LYS A C 1
ATOM 783 O O . LYS A 1 107 ? 41.084 13.915 0.223 1.00 21.76 106 LYS A O 1
ATOM 789 N N . PRO A 1 108 ? 40.533 14.115 -1.952 1.00 21.93 107 PRO A N 1
ATOM 790 C CA . PRO A 1 108 ? 40.054 15.496 -1.815 1.00 20.94 107 PRO A CA 1
ATOM 791 C C . PRO A 1 108 ? 38.675 15.503 -1.163 1.00 18.68 107 PRO A C 1
ATOM 792 O O . PRO A 1 108 ? 37.675 15.860 -1.789 1.00 19.16 107 PRO A O 1
ATOM 796 N N . ILE A 1 109 ? 38.639 15.103 0.102 1.00 17.61 108 ILE A N 1
ATOM 797 C CA . ILE A 1 109 ? 37.397 15.021 0.852 1.00 16.71 108 ILE A CA 1
ATOM 798 C C . ILE A 1 109 ? 37.511 15.686 2.217 1.00 16.33 108 ILE A C 1
ATOM 799 O O . ILE A 1 109 ? 38.524 15.559 2.905 1.00 17.83 108 ILE A O 1
ATOM 804 N N . ALA A 1 110 ? 36.462 16.403 2.601 1.00 14.95 109 ALA A N 1
ATOM 805 C CA . ALA A 1 110 ? 36.438 17.086 3.884 1.00 14.26 109 ALA A CA 1
ATOM 806 C C . ALA A 1 110 ? 35.202 16.722 4.689 1.00 13.97 109 ALA A C 1
ATOM 807 O O . ALA A 1 110 ? 34.139 16.440 4.131 1.00 14.20 109 ALA A O 1
ATOM 809 N N . THR A 1 111 ? 35.355 16.726 6.008 1.00 14.02 110 THR A N 1
ATOM 810 C CA . THR A 1 111 ? 34.258 16.445 6.915 1.00 13.86 110 THR A CA 1
ATOM 811 C C . THR A 1 111 ? 34.012 17.725 7.706 1.00 13.49 110 THR A C 1
ATOM 812 O O . THR A 1 111 ? 34.958 18.363 8.173 1.00 14.22 110 THR A O 1
ATOM 816 N N . LEU A 1 112 ? 32.747 18.106 7.836 1.00 13.13 111 LEU A N 1
ATOM 817 C CA . LEU A 1 112 ? 32.394 19.316 8.566 1.00 13.54 111 LEU A CA 1
ATOM 818 C C . LEU A 1 112 ? 31.231 19.075 9.508 1.00 14.29 111 LEU A C 1
ATOM 819 O O . LEU A 1 112 ? 30.314 18.311 9.202 1.00 14.43 111 LEU A O 1
ATOM 824 N N . THR A 1 113 ? 31.275 19.717 10.669 1.00 13.06 112 THR A N 1
ATOM 825 C CA . THR A 1 113 ? 30.176 19.602 11.609 1.00 14.04 112 THR A CA 1
ATOM 826 C C . THR A 1 113 ? 29.156 20.627 11.131 1.00 14.25 112 THR A C 1
ATOM 827 O O . THR A 1 113 ? 29.515 21.755 10.780 1.00 14.96 112 THR A O 1
ATOM 831 N N . THR A 1 114 ? 27.892 20.225 11.099 1.00 12.77 113 THR A N 1
ATOM 832 C CA . THR A 1 114 ? 26.819 21.090 10.624 1.00 13.08 113 THR A CA 1
ATOM 833 C C . THR A 1 114 ? 25.805 21.310 11.733 1.00 14.12 113 THR A C 1
ATOM 834 O O . THR A 1 114 ? 25.217 20.357 12.244 1.00 14.81 113 THR A O 1
ATOM 838 N N . ARG A 1 115 ? 25.590 22.567 12.101 1.00 14.38 114 ARG A N 1
ATOM 839 C CA . ARG A 1 115 ? 24.664 22.870 13.179 1.00 13.49 114 ARG A CA 1
ATOM 840 C C . ARG A 1 115 ? 23.697 24.010 12.899 1.00 13.38 114 ARG A C 1
ATOM 841 O O . ARG A 1 115 ? 24.028 24.972 12.201 1.00 13.78 114 ARG A O 1
ATOM 849 N N . ILE A 1 116 ? 22.494 23.875 13.451 1.00 14.47 115 ILE A N 1
ATOM 850 C CA . ILE A 1 116 ? 21.455 24.890 13.343 1.00 15.41 115 ILE A CA 1
ATOM 851 C C . ILE A 1 116 ? 21.091 25.282 14.773 1.00 15.04 115 ILE A C 1
ATOM 852 O O . ILE A 1 116 ? 20.767 24.419 15.594 1.00 15.67 115 ILE A O 1
ATOM 857 N N . PHE A 1 117 ? 21.159 26.576 15.070 1.00 16.08 116 PHE A N 1
ATOM 858 C CA . PHE A 1 117 ? 20.816 27.075 16.400 1.00 17.06 116 PHE A CA 1
ATOM 859 C C . PHE A 1 117 ? 19.521 27.877 16.339 1.00 18.19 116 PHE A C 1
ATOM 860 O O . PHE A 1 117 ? 19.266 28.585 15.364 1.00 18.46 116 PHE A O 1
ATOM 868 N N . THR A 1 118 ? 18.708 27.758 17.384 1.00 19.30 117 THR A N 1
ATOM 869 C CA . THR A 1 118 ? 17.449 28.491 17.470 1.00 20.66 117 THR A CA 1
ATOM 870 C C . THR A 1 118 ? 17.780 29.938 17.826 1.00 22.48 117 THR A C 1
ATOM 871 O O . THR A 1 118 ? 18.934 30.261 18.113 1.00 21.27 117 THR A O 1
ATOM 875 N N . GLN A 1 119 ? 16.767 30.800 17.808 1.00 24.11 118 GLN A N 1
ATOM 876 C CA . GLN A 1 119 ? 16.953 32.209 18.146 1.00 26.32 118 GLN A CA 1
ATOM 877 C C . GLN A 1 119 ? 17.484 32.345 19.564 1.00 25.15 118 GLN A C 1
ATOM 878 O O . GLN A 1 119 ? 18.155 33.323 19.895 1.00 26.15 118 GLN A O 1
ATOM 884 N N . GLY A 1 120 ? 17.167 31.362 20.400 1.00 25.63 119 GLY A N 1
ATOM 885 C CA . GLY A 1 120 ? 17.619 31.384 21.779 1.00 25.60 119 GLY A CA 1
ATOM 886 C C . GLY A 1 120 ? 19.016 30.819 21.943 1.00 25.01 119 GLY A C 1
ATOM 887 O O . GLY A 1 120 ? 19.566 30.818 23.045 1.00 26.41 119 GLY A O 1
ATOM 888 N N . GLY A 1 121 ? 19.591 30.332 20.847 1.00 24.40 120 GLY A N 1
ATOM 889 C CA . GLY A 1 121 ? 20.931 29.777 20.899 1.00 23.26 120 GLY A CA 1
ATOM 890 C C . GLY A 1 121 ? 20.993 28.297 21.226 1.00 22.57 120 GLY A C 1
ATOM 891 O O . GLY A 1 121 ? 22.071 27.765 21.489 1.00 23.54 120 GLY A O 1
ATOM 892 N N . ALA A 1 122 ? 19.845 27.627 21.212 1.00 21.44 121 ALA A N 1
ATOM 893 C CA . ALA A 1 122 ? 19.798 26.200 21.510 1.00 20.54 121 ALA A CA 1
ATOM 894 C C . ALA A 1 122 ? 20.079 25.399 20.241 1.00 20.37 121 ALA A C 1
ATOM 895 O O . ALA A 1 122 ? 19.773 25.849 19.137 1.00 20.94 121 ALA A O 1
ATOM 897 N N . LEU A 1 123 ? 20.657 24.213 20.404 1.00 19.35 122 LEU A N 1
ATOM 898 C CA . LEU A 1 123 ? 20.985 23.358 19.266 1.00 19.34 122 LEU A CA 1
ATOM 899 C C . LEU A 1 123 ? 19.729 22.676 18.732 1.00 18.39 122 LEU A C 1
ATOM 900 O O . LEU A 1 123 ? 19.211 21.749 19.354 1.00 19.59 122 LEU A O 1
ATOM 905 N N . ALA A 1 124 ? 19.250 23.132 17.575 1.00 18.07 123 ALA A N 1
ATOM 906 C CA . ALA A 1 124 ? 18.047 22.572 16.965 1.00 16.73 123 ALA A CA 1
ATOM 907 C C . ALA A 1 124 ? 18.321 21.397 16.026 1.00 16.67 123 ALA A C 1
ATOM 908 O O . ALA A 1 124 ? 17.542 20.448 15.966 1.00 16.43 123 ALA A O 1
ATOM 910 N N . VAL A 1 125 ? 19.420 21.471 15.283 1.00 15.46 124 VAL A N 1
ATOM 911 C CA . VAL A 1 125 ? 19.787 20.411 14.350 1.00 16.39 124 VAL A CA 1
ATOM 912 C C . VAL A 1 125 ? 21.294 20.232 14.393 1.00 15.31 124 VAL A C 1
ATOM 913 O O . VAL A 1 125 ? 22.036 21.209 14.424 1.00 16.33 124 VAL A O 1
ATOM 917 N N . THR A 1 126 ? 21.756 18.988 14.400 1.00 15.85 125 THR A N 1
ATOM 918 C CA . THR A 1 126 ? 23.187 18.753 14.421 1.00 15.68 125 THR A CA 1
ATOM 919 C C . THR A 1 126 ? 23.528 17.540 13.573 1.00 15.72 125 THR A C 1
ATOM 920 O O . THR A 1 126 ? 22.680 16.686 13.325 1.00 16.53 125 THR A O 1
ATOM 924 N N . GLY A 1 127 ? 24.769 17.486 13.115 1.00 13.61 126 GLY A N 1
ATOM 925 C CA . GLY A 1 127 ? 25.205 16.375 12.296 1.00 13.81 126 GLY A CA 1
ATOM 926 C C . GLY A 1 127 ? 26.535 16.682 11.650 1.00 13.74 126 GLY A C 1
ATOM 927 O O . GLY A 1 127 ? 27.229 17.620 12.048 1.00 13.80 126 GLY A O 1
ATOM 928 N N . GLU A 1 128 ? 26.884 15.891 10.644 1.00 13.74 127 GLU A N 1
ATOM 929 C CA . GLU A 1 128 ? 28.139 16.055 9.933 1.00 13.36 127 GLU A CA 1
ATOM 930 C C . GLU A 1 128 ? 27.927 15.899 8.442 1.00 12.83 127 GLU A C 1
ATOM 931 O O . GLU A 1 128 ? 27.095 15.108 8.004 1.00 13.84 127 GLU A O 1
ATOM 937 N N . ALA A 1 129 ? 28.686 16.664 7.669 1.00 11.82 128 ALA A N 1
ATOM 938 C CA . ALA A 1 129 ? 28.633 16.570 6.223 1.00 12.07 128 ALA A CA 1
ATOM 939 C C . ALA A 1 129 ? 30.000 16.106 5.734 1.00 11.43 128 ALA A C 1
ATOM 940 O O . ALA A 1 129 ? 31.036 16.446 6.318 1.00 12.45 128 ALA A O 1
ATOM 942 N N . VAL A 1 130 ? 29.996 15.296 4.685 1.00 11.85 129 VAL A N 1
ATOM 943 C CA . VAL A 1 130 ? 31.230 14.838 4.070 1.00 13.22 129 VAL A CA 1
ATOM 944 C C . VAL A 1 130 ? 31.088 15.313 2.634 1.00 12.73 129 VAL A C 1
ATOM 945 O O . VAL A 1 130 ? 30.076 15.045 1.982 1.00 13.27 129 VAL A O 1
ATOM 949 N N . VAL A 1 131 ? 32.078 16.048 2.146 1.00 12.84 130 VAL A N 1
ATOM 950 C CA . VAL A 1 131 ? 32.001 16.580 0.794 1.00 14.10 130 VAL A CA 1
ATOM 951 C C . VAL A 1 131 ? 33.280 16.429 -0.004 1.00 14.65 130 VAL A C 1
ATOM 952 O O . VAL A 1 131 ? 34.372 16.342 0.559 1.00 15.19 130 VAL A O 1
ATOM 956 N N . LYS A 1 132 ? 33.126 16.388 -1.323 1.00 14.92 131 LYS A N 1
ATOM 957 C CA . LYS A 1 132 ? 34.272 16.314 -2.216 1.00 16.27 131 LYS A CA 1
ATOM 958 C C . LYS A 1 132 ? 34.644 17.772 -2.480 1.00 16.59 13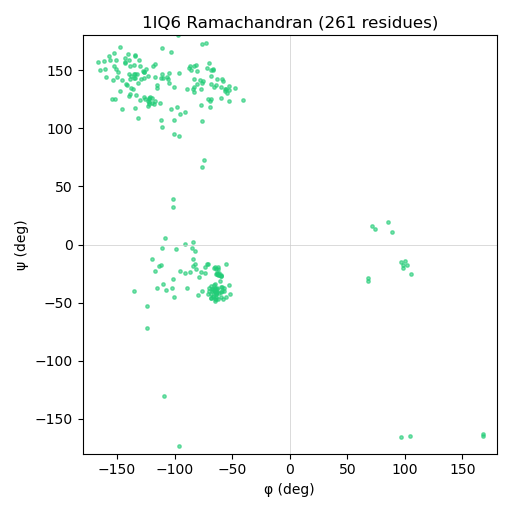1 LYS A C 1
ATOM 959 O O . LYS A 1 132 ? 33.774 18.602 -2.756 1.00 16.89 131 LYS A O 1
ATOM 965 N N . LEU A 1 133 ? 35.932 18.079 -2.387 1.00 16.58 132 LEU A N 1
ATOM 966 C CA . LEU A 1 133 ? 36.419 19.440 -2.590 1.00 17.16 132 LEU A CA 1
ATOM 967 C C . LEU A 1 133 ? 36.339 19.907 -4.037 1.00 18.52 132 LEU A C 1
ATOM 968 O O . LEU A 1 133 ? 36.311 19.095 -4.961 1.00 18.22 132 LEU A O 1
ATOM 973 N N . PRO A 1 134 ? 36.293 21.234 -4.250 1.00 18.60 133 PRO A N 1
ATOM 974 C CA . PRO A 1 134 ? 36.217 21.822 -5.591 1.00 21.10 133 PRO A CA 1
ATOM 975 C C . PRO A 1 134 ? 37.447 21.493 -6.437 1.00 22.93 133 PRO A C 1
ATOM 976 O O . PRO A 1 134 ? 38.480 21.100 -5.854 1.00 22.96 133 PRO A O 1
ATOM 981 N N . SER B 1 2 ? -11.063 -0.607 10.479 1.00 33.19 1 SER B N 1
ATOM 982 C CA . SER B 1 2 ? -10.287 -0.513 11.747 1.00 33.76 1 SER B CA 1
ATOM 983 C C . SER B 1 2 ? -8.931 0.135 11.496 1.00 33.38 1 SER B C 1
ATOM 984 O O . SER B 1 2 ? -8.446 0.161 10.364 1.00 32.27 1 SER B O 1
ATOM 987 N N . ALA B 1 3 ? -8.325 0.661 12.555 1.00 32.85 2 ALA B N 1
ATOM 988 C CA . ALA B 1 3 ? -7.025 1.306 12.442 1.00 32.57 2 ALA B CA 1
ATOM 989 C C . ALA B 1 3 ? -5.975 0.299 11.986 1.00 32.29 2 ALA B C 1
ATOM 990 O O . ALA B 1 3 ? -5.998 -0.866 12.389 1.00 31.69 2 ALA B O 1
ATOM 992 N N . GLN B 1 4 ? -5.058 0.753 11.139 1.00 31.61 3 GLN B N 1
ATOM 993 C CA . GLN B 1 4 ? -3.996 -0.105 10.630 1.00 31.39 3 GLN B CA 1
ATOM 994 C C . GLN B 1 4 ? -2.684 0.189 11.344 1.00 30.04 3 GLN B C 1
ATOM 995 O O . GLN B 1 4 ? -2.144 1.289 11.248 1.00 30.16 3 GLN B O 1
ATOM 1001 N N . SER B 1 5 ? -2.178 -0.804 12.065 1.00 28.83 4 SER B N 1
ATOM 1002 C CA . SER B 1 5 ? -0.937 -0.646 12.804 1.00 27.99 4 SER B CA 1
ATOM 1003 C C . SER B 1 5 ? 0.266 -0.600 11.874 1.00 25.66 4 SER B C 1
ATOM 1004 O O . SER B 1 5 ? 0.251 -1.177 10.786 1.00 25.19 4 SER B O 1
ATOM 1007 N N . LEU B 1 6 ? 1.308 0.095 12.314 1.00 24.40 5 LEU B N 1
ATOM 1008 C CA . LEU B 1 6 ? 2.532 0.196 11.538 1.00 23.75 5 LEU B CA 1
ATOM 1009 C C . LEU B 1 6 ? 3.254 -1.136 11.707 1.00 22.50 5 LEU B C 1
ATOM 1010 O O . LEU B 1 6 ? 3.283 -1.694 12.806 1.00 22.40 5 LEU B O 1
ATOM 1015 N N . GLU B 1 7 ? 3.824 -1.651 10.622 1.00 20.52 6 GLU B N 1
ATOM 1016 C CA . GLU B 1 7 ? 4.524 -2.927 10.673 1.00 20.33 6 GLU B CA 1
ATOM 1017 C C . GLU B 1 7 ? 5.810 -2.929 9.861 1.00 18.61 6 GLU B C 1
ATOM 1018 O O . GLU B 1 7 ? 5.915 -2.269 8.824 1.00 17.25 6 GLU B O 1
ATOM 1024 N N . VAL B 1 8 ? 6.789 -3.681 10.346 1.00 18.13 7 VAL B N 1
ATOM 1025 C CA . VAL B 1 8 ? 8.061 -3.813 9.658 1.00 17.55 7 VAL B CA 1
ATOM 1026 C C . VAL B 1 8 ? 7.762 -4.403 8.287 1.00 17.58 7 VAL B C 1
ATOM 1027 O O . VAL B 1 8 ? 6.970 -5.340 8.164 1.00 18.16 7 VAL B O 1
ATOM 1031 N N . GLY B 1 9 ? 8.384 -3.843 7.254 1.00 15.83 8 GLY B N 1
ATOM 1032 C CA . GLY B 1 9 ? 8.160 -4.338 5.911 1.00 15.88 8 GLY B CA 1
ATOM 1033 C C . GLY B 1 9 ? 7.211 -3.486 5.090 1.00 14.83 8 GLY B C 1
ATOM 1034 O O . GLY B 1 9 ? 7.173 -3.610 3.867 1.00 16.98 8 GLY B O 1
ATOM 1035 N N . GLN B 1 10 ? 6.428 -2.636 5.751 1.00 15.10 9 GLN B N 1
ATOM 1036 C CA . GLN B 1 10 ? 5.504 -1.771 5.026 1.00 14.20 9 GLN B CA 1
ATOM 1037 C C . GLN B 1 10 ? 6.335 -0.756 4.251 1.00 13.59 9 GLN B C 1
ATOM 1038 O O . GLN B 1 10 ? 7.395 -0.323 4.712 1.00 14.13 9 GLN B O 1
ATOM 1044 N N . LYS B 1 11 ? 5.859 -0.390 3.069 1.00 15.02 10 LYS B N 1
ATOM 1045 C CA . LYS B 1 11 ? 6.592 0.547 2.231 1.00 16.12 10 LYS B CA 1
ATOM 1046 C C . LYS B 1 11 ? 5.697 1.541 1.513 1.00 13.97 10 LYS B C 1
ATOM 1047 O O . LYS B 1 11 ? 4.486 1.357 1.413 1.00 15.82 10 LYS B O 1
ATOM 1053 N N . ALA B 1 12 ? 6.314 2.606 1.018 1.00 14.87 11 ALA B N 1
ATOM 1054 C CA . ALA B 1 12 ? 5.600 3.647 0.298 1.00 13.33 11 ALA B CA 1
ATOM 1055 C C . ALA B 1 12 ? 6.571 4.292 -0.668 1.00 12.67 11 ALA B C 1
ATOM 1056 O O . ALA B 1 12 ? 7.782 4.302 -0.439 1.00 12.87 11 ALA B O 1
ATOM 1058 N N . ARG B 1 13 ? 6.041 4.841 -1.751 1.00 13.48 12 ARG B N 1
ATOM 1059 C CA . ARG B 1 13 ? 6.889 5.485 -2.735 1.00 12.65 12 ARG B CA 1
ATOM 1060 C C . ARG B 1 13 ? 6.137 6.567 -3.489 1.00 13.74 12 ARG B C 1
ATOM 1061 O O . ARG B 1 13 ? 4.912 6.649 -3.436 1.00 14.65 12 ARG B O 1
ATOM 1069 N N . LEU B 1 14 ? 6.896 7.417 -4.167 1.00 12.93 13 LEU B N 1
ATOM 1070 C CA . LEU B 1 14 ? 6.325 8.474 -4.986 1.00 14.19 13 LEU B CA 1
ATOM 1071 C C . LEU B 1 14 ? 7.378 8.833 -6.022 1.00 13.79 13 LEU B C 1
ATOM 1072 O O . LEU B 1 14 ? 8.561 8.541 -5.848 1.00 14.34 13 LEU B O 1
ATOM 1077 N N . SER B 1 15 ? 6.944 9.438 -7.118 1.00 14.73 14 SER B N 1
ATOM 1078 C CA . SER B 1 15 ? 7.868 9.839 -8.161 1.00 15.02 14 SER B CA 1
ATOM 1079 C C . SER B 1 15 ? 7.670 11.320 -8.409 1.00 15.21 14 SER B C 1
ATOM 1080 O O . SER B 1 15 ? 6.578 11.854 -8.205 1.00 15.99 14 SER B O 1
ATOM 1083 N N . LYS B 1 16 ? 8.732 11.982 -8.844 1.00 13.65 15 LYS B N 1
ATOM 1084 C CA . LYS B 1 16 ? 8.652 13.406 -9.105 1.00 14.09 15 LYS B CA 1
ATOM 1085 C C . LYS B 1 16 ? 9.772 13.875 -10.011 1.00 13.59 15 LYS B C 1
ATOM 1086 O O . LYS B 1 16 ? 10.853 13.299 -10.020 1.00 13.47 15 LYS B O 1
ATOM 1092 N N . ARG B 1 17 ? 9.497 14.929 -10.773 1.00 15.25 16 ARG B N 1
ATOM 1093 C CA . ARG B 1 17 ? 10.481 15.515 -11.668 1.00 15.56 16 ARG B CA 1
ATOM 1094 C C . ARG B 1 17 ? 10.846 16.899 -11.151 1.00 15.87 16 ARG B C 1
ATOM 1095 O O . ARG B 1 17 ? 9.976 17.757 -10.994 1.00 19.38 16 ARG B O 1
ATOM 1103 N N . PHE B 1 18 ? 12.123 17.114 -10.866 1.00 15.10 17 PHE B N 1
ATOM 1104 C CA . PHE B 1 18 ? 12.563 18.423 -10.412 1.00 14.84 17 PHE B CA 1
ATOM 1105 C C . PHE B 1 18 ? 13.176 19.108 -11.619 1.00 15.33 17 PHE B C 1
ATOM 1106 O O . PHE B 1 18 ? 14.264 18.738 -12.063 1.00 16.74 17 PHE B O 1
ATOM 1114 N N . GLY B 1 19 ? 12.454 20.086 -12.156 1.00 14.15 18 GLY B N 1
ATOM 1115 C CA . GLY B 1 19 ? 12.931 20.820 -13.312 1.00 15.17 18 GLY B CA 1
ATOM 1116 C C . GLY B 1 19 ? 13.603 22.105 -12.880 1.00 14.84 18 GLY B C 1
ATOM 1117 O O . GLY B 1 19 ? 13.779 22.352 -11.687 1.00 14.73 18 GLY B O 1
ATOM 1118 N N . ALA B 1 20 ? 13.960 22.937 -13.852 1.00 15.92 19 ALA B N 1
ATOM 1119 C CA . ALA B 1 20 ? 14.632 24.201 -13.575 1.00 15.33 19 ALA B CA 1
ATOM 1120 C C . ALA B 1 20 ? 13.938 25.087 -12.542 1.00 14.88 19 ALA B C 1
ATOM 1121 O O . ALA B 1 20 ? 14.596 25.675 -11.682 1.00 14.32 19 ALA B O 1
ATOM 1123 N N . ALA B 1 21 ? 12.617 25.192 -12.624 1.00 15.38 20 ALA B N 1
ATOM 1124 C CA . ALA B 1 21 ? 11.878 26.030 -11.690 1.00 14.71 20 ALA B CA 1
ATOM 1125 C C . ALA B 1 21 ? 11.991 25.524 -10.258 1.00 14.73 20 ALA B C 1
ATOM 1126 O O . ALA B 1 21 ? 12.162 26.308 -9.324 1.00 15.77 20 ALA B O 1
ATOM 1128 N N . GLU B 1 22 ? 11.893 24.211 -10.083 1.00 13.62 21 GLU B N 1
ATOM 1129 C CA . GLU B 1 22 ? 11.979 23.639 -8.746 1.00 13.46 21 GLU B CA 1
ATOM 1130 C C . GLU B 1 22 ? 13.386 23.785 -8.177 1.00 12.98 21 GLU B C 1
ATOM 1131 O O . GLU B 1 22 ? 13.558 24.132 -7.007 1.00 13.02 21 GLU B O 1
ATOM 1137 N N . VAL B 1 23 ? 14.391 23.525 -9.004 1.00 13.44 22 VAL B N 1
ATOM 1138 C CA . VAL B 1 23 ? 15.771 23.653 -8.558 1.00 12.76 22 VAL B CA 1
ATOM 1139 C C . VAL B 1 23 ? 16.065 25.108 -8.187 1.00 14.22 22 VAL B C 1
ATOM 1140 O O . VAL B 1 23 ? 16.760 25.377 -7.206 1.00 14.30 22 VAL B O 1
ATOM 1144 N N . ALA B 1 24 ? 15.521 26.045 -8.959 1.00 14.84 23 ALA B N 1
ATOM 1145 C CA . ALA B 1 24 ? 15.724 27.461 -8.668 1.00 16.02 23 ALA B CA 1
ATOM 1146 C C . ALA B 1 24 ? 15.071 27.832 -7.336 1.00 14.48 23 ALA B C 1
ATOM 1147 O O . ALA B 1 24 ? 15.642 28.586 -6.544 1.00 16.51 23 ALA B O 1
ATOM 1149 N N . ALA B 1 25 ? 13.875 27.305 -7.088 1.00 13.33 24 ALA B N 1
ATOM 1150 C CA . ALA B 1 25 ? 13.172 27.586 -5.843 1.00 14.31 24 ALA B CA 1
ATOM 1151 C C . ALA B 1 25 ? 13.950 27.011 -4.659 1.00 12.82 24 ALA B C 1
ATOM 1152 O O . ALA B 1 25 ? 14.022 27.627 -3.595 1.00 14.60 24 ALA B O 1
ATOM 1154 N N . PHE B 1 26 ? 14.540 25.833 -4.842 1.00 13.44 25 PHE B N 1
ATOM 1155 C CA . PHE B 1 26 ? 15.302 25.231 -3.756 1.00 12.99 25 PHE B CA 1
ATOM 1156 C C . PHE B 1 26 ? 16.578 26.023 -3.507 1.00 12.64 25 PHE B C 1
ATOM 1157 O O . PHE B 1 26 ? 16.998 26.185 -2.365 1.00 13.20 25 PHE B O 1
ATOM 1165 N N . ALA B 1 27 ? 17.193 26.510 -4.580 1.00 12.93 26 ALA B N 1
ATOM 1166 C CA . ALA B 1 27 ? 18.409 27.301 -4.455 1.00 13.44 26 ALA B CA 1
ATOM 1167 C C . ALA B 1 27 ? 18.108 28.537 -3.604 1.00 13.96 26 ALA B C 1
ATOM 1168 O O . ALA B 1 27 ? 18.872 28.880 -2.705 1.00 14.08 26 ALA B O 1
ATOM 1170 N N . ALA B 1 28 ? 16.981 29.191 -3.883 1.00 13.78 27 ALA B N 1
ATOM 1171 C CA . ALA B 1 28 ? 16.585 30.379 -3.132 1.00 14.85 27 ALA B CA 1
ATOM 1172 C C . ALA B 1 28 ? 16.321 30.093 -1.649 1.00 14.49 27 ALA B C 1
ATOM 1173 O O . ALA B 1 28 ? 16.701 30.880 -0.786 1.00 15.91 27 ALA B O 1
ATOM 1175 N N . LEU B 1 29 ? 15.664 28.974 -1.351 1.00 14.06 28 LEU B N 1
ATOM 1176 C CA . LEU B 1 29 ? 15.361 28.613 0.031 1.00 13.98 28 LEU B CA 1
ATOM 1177 C C . LEU B 1 29 ? 16.597 28.191 0.819 1.00 13.36 28 LEU B C 1
ATOM 1178 O O . LEU B 1 29 ? 16.773 28.581 1.976 1.00 14.89 28 LEU B O 1
ATOM 1183 N N . SER B 1 30 ? 17.451 27.398 0.178 1.00 12.97 29 SER B N 1
ATOM 1184 C CA . SER B 1 30 ? 18.661 26.871 0.805 1.00 13.69 29 SER B CA 1
ATOM 1185 C C . SER B 1 30 ? 19.855 27.812 0.765 1.00 15.81 29 SER B C 1
ATOM 1186 O O . SER B 1 30 ? 20.803 27.646 1.530 1.00 16.01 29 SER B O 1
ATOM 1189 N N . GLU B 1 31 ? 19.799 28.790 -0.133 1.00 15.46 30 GLU B N 1
ATOM 1190 C CA . GLU B 1 31 ? 20.883 29.746 -0.344 1.00 17.12 30 GLU B CA 1
ATOM 1191 C C . GLU B 1 31 ? 22.033 29.064 -1.094 1.00 17.26 30 GLU B C 1
ATOM 1192 O O . GLU B 1 31 ? 23.136 29.605 -1.176 1.00 17.62 30 GLU B O 1
ATOM 1198 N N . ASP B 1 32 ? 21.771 27.878 -1.646 1.00 16.24 31 ASP B N 1
ATOM 1199 C CA . ASP B 1 32 ? 22.790 27.138 -2.394 1.00 15.41 31 ASP B CA 1
ATOM 1200 C C . ASP B 1 32 ? 22.671 27.378 -3.893 1.00 16.90 31 ASP B C 1
ATOM 1201 O O . ASP B 1 32 ? 21.922 26.686 -4.591 1.00 17.48 31 ASP B O 1
ATOM 1206 N N . PHE B 1 33 ? 23.417 28.360 -4.384 1.00 16.65 32 PHE B N 1
ATOM 1207 C CA . PHE B 1 33 ? 23.407 28.692 -5.799 1.00 18.14 32 PHE B CA 1
ATOM 1208 C C . PHE B 1 33 ? 24.641 28.127 -6.509 1.00 18.18 32 PHE B C 1
ATOM 1209 O O . PHE B 1 33 ? 25.151 28.719 -7.460 1.00 19.08 32 PHE B O 1
ATOM 1217 N N . ASN B 1 34 ? 25.114 26.976 -6.034 1.00 17.48 33 ASN B N 1
ATOM 1218 C CA . ASN B 1 34 ? 26.273 26.309 -6.628 1.00 17.87 33 ASN B CA 1
ATOM 1219 C C . ASN B 1 34 ? 25.982 26.175 -8.128 1.00 19.24 33 ASN B C 1
ATOM 1220 O O . ASN B 1 34 ? 24.959 25.607 -8.518 1.00 17.81 33 ASN B O 1
ATOM 1225 N N . PRO B 1 35 ? 26.867 26.707 -8.988 1.00 19.01 34 PRO B N 1
ATOM 1226 C CA . PRO B 1 35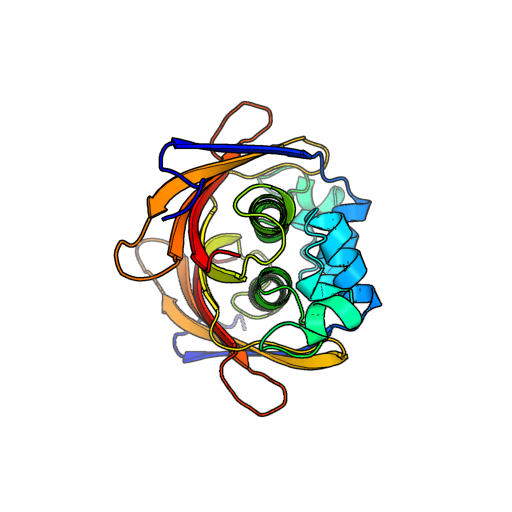 ? 26.662 26.627 -10.438 1.00 20.07 34 PRO B CA 1
ATOM 1227 C C . PRO B 1 35 ? 26.469 25.212 -10.986 1.00 19.85 34 PRO B C 1
ATOM 1228 O O . PRO B 1 35 ? 25.983 25.037 -12.103 1.00 21.53 34 PRO B O 1
ATOM 1232 N N . LEU B 1 36 ? 26.842 24.209 -10.194 1.00 20.26 35 LEU B N 1
ATOM 1233 C CA . LEU B 1 36 ? 26.684 22.815 -10.602 1.00 21.28 35 LEU B CA 1
ATOM 1234 C C . LEU B 1 36 ? 25.210 22.492 -10.830 1.00 20.09 35 LEU B C 1
ATOM 1235 O O . LEU B 1 36 ? 24.873 21.582 -11.590 1.00 19.64 35 LEU B O 1
ATOM 1240 N N . HIS B 1 37 ? 24.339 23.251 -10.172 1.00 20.03 36 HIS B N 1
ATOM 1241 C CA . HIS B 1 37 ? 22.900 23.033 -10.267 1.00 18.86 36 HIS B CA 1
ATOM 1242 C C . HIS B 1 37 ? 22.162 23.956 -11.232 1.00 20.38 36 HIS B C 1
ATOM 1243 O O . HIS B 1 37 ? 20.963 23.780 -11.446 1.00 18.74 36 HIS B O 1
ATOM 1250 N N . LEU B 1 38 ? 22.859 24.919 -11.831 1.00 22.95 37 LEU B N 1
ATOM 1251 C CA . LEU B 1 38 ? 22.178 25.877 -12.701 1.00 25.67 37 LEU B CA 1
ATOM 1252 C C . LEU B 1 38 ? 22.807 26.230 -14.053 1.00 26.78 37 LEU B C 1
ATOM 1253 O O . LEU B 1 38 ? 22.099 26.369 -15.053 1.00 27.50 37 LEU B O 1
ATOM 1258 N N . ASP B 1 39 ? 24.127 26.381 -14.080 1.00 27.12 38 ASP B N 1
ATOM 1259 C CA . ASP B 1 39 ? 24.841 26.777 -15.295 1.00 27.40 38 ASP B CA 1
ATOM 1260 C C . ASP B 1 39 ? 25.328 25.630 -16.183 1.00 27.07 38 ASP B C 1
ATOM 1261 O O . ASP B 1 39 ? 26.213 24.868 -15.798 1.00 25.46 38 ASP B O 1
ATOM 1266 N N . PRO B 1 40 ? 24.765 25.508 -17.399 1.00 26.47 39 PRO B N 1
ATOM 1267 C CA . PRO B 1 40 ? 25.175 24.438 -18.314 1.00 26.73 39 PRO B CA 1
ATOM 1268 C C . PRO B 1 40 ? 26.630 24.564 -18.779 1.00 26.52 39 PRO B C 1
ATOM 1269 O O . PRO B 1 40 ? 27.308 23.561 -18.991 1.00 26.26 39 PRO B O 1
ATOM 1273 N N . ALA B 1 41 ? 27.105 25.795 -18.945 1.00 26.64 40 ALA B N 1
ATOM 1274 C CA . ALA B 1 41 ? 28.484 26.015 -19.368 1.00 26.03 40 ALA B CA 1
ATOM 1275 C C . ALA B 1 41 ? 29.435 25.516 -18.279 1.00 25.39 40 ALA B C 1
ATOM 1276 O O . ALA B 1 41 ? 30.405 24.810 -18.562 1.00 25.96 40 ALA B O 1
ATOM 1278 N N . PHE B 1 42 ? 29.145 25.883 -17.033 1.00 24.13 41 PHE B N 1
ATOM 1279 C CA . PHE B 1 42 ? 29.966 25.466 -15.900 1.00 23.65 41 PHE B CA 1
ATOM 1280 C C . PHE B 1 42 ? 29.861 23.960 -15.710 1.00 21.91 41 PHE B C 1
ATOM 1281 O O . PHE B 1 42 ? 30.862 23.276 -15.501 1.00 21.34 41 PHE B O 1
ATOM 1289 N N . ALA B 1 43 ? 28.635 23.451 -15.770 1.00 21.17 42 ALA B N 1
ATOM 1290 C CA . ALA B 1 43 ? 28.390 22.025 -15.602 1.00 19.95 42 ALA B CA 1
ATOM 1291 C C . ALA B 1 43 ? 29.146 21.200 -16.637 1.00 19.96 42 ALA B C 1
ATOM 1292 O O . ALA B 1 43 ? 29.635 20.110 -16.340 1.00 18.57 42 ALA B O 1
ATOM 1294 N N . ALA B 1 44 ? 29.243 21.725 -17.854 1.00 19.20 43 ALA B N 1
ATOM 1295 C CA . ALA B 1 44 ? 29.935 21.031 -18.933 1.00 20.15 43 ALA B CA 1
ATOM 1296 C C . ALA B 1 44 ? 31.405 20.765 -18.614 1.00 21.37 43 ALA B C 1
ATOM 1297 O O . ALA B 1 44 ? 31.992 19.808 -19.124 1.00 21.85 43 ALA B O 1
ATOM 1299 N N . THR B 1 45 ? 31.997 21.607 -17.771 1.00 22.86 44 THR B N 1
ATOM 1300 C CA . THR B 1 45 ? 33.402 21.454 -17.403 1.00 24.49 44 THR B CA 1
ATOM 1301 C C . THR B 1 45 ? 33.592 20.423 -16.295 1.00 25.53 44 THR B C 1
ATOM 1302 O O . THR B 1 45 ? 34.722 20.095 -15.931 1.00 26.90 44 THR B O 1
ATOM 1306 N N . THR B 1 46 ? 32.487 19.921 -15.756 1.00 25.61 45 THR B N 1
ATOM 1307 C CA . THR B 1 46 ? 32.546 18.921 -14.694 1.00 25.45 45 THR B CA 1
ATOM 1308 C C . THR B 1 46 ? 32.232 17.543 -15.260 1.00 25.58 45 THR B C 1
ATOM 1309 O O . THR B 1 46 ? 31.716 17.422 -16.372 1.00 25.91 45 THR B O 1
ATOM 1313 N N . ALA B 1 47 ? 32.540 16.507 -14.486 1.00 26.00 46 ALA B N 1
ATOM 1314 C CA . ALA B 1 47 ? 32.286 15.136 -14.908 1.00 25.94 46 ALA B CA 1
ATOM 1315 C C . ALA B 1 47 ? 30.796 14.887 -15.125 1.00 24.87 46 ALA B C 1
ATOM 1316 O O . ALA B 1 47 ? 30.415 13.934 -15.803 1.00 26.38 46 ALA B O 1
ATOM 1318 N N . PHE B 1 48 ? 29.953 15.745 -14.553 1.00 24.95 47 PHE B N 1
ATOM 1319 C CA . PHE B 1 48 ? 28.508 15.593 -14.701 1.00 24.07 47 PHE B CA 1
ATOM 1320 C C . PHE B 1 48 ? 28.040 16.059 -16.075 1.00 24.42 47 PHE B C 1
ATOM 1321 O O . PHE B 1 48 ? 26.987 15.639 -16.556 1.00 24.20 47 PHE B O 1
ATOM 1329 N N . GLU B 1 49 ? 28.830 16.938 -16.687 1.00 24.32 48 GLU B N 1
ATOM 1330 C CA . GLU B 1 49 ? 28.556 17.478 -18.018 1.00 25.75 48 GLU B CA 1
ATOM 1331 C C . GLU B 1 49 ? 27.345 18.400 -18.120 1.00 24.84 48 GLU B C 1
ATOM 1332 O O . GLU B 1 49 ? 27.308 19.282 -18.977 1.00 25.93 48 GLU B O 1
ATOM 1338 N N . ARG B 1 50 ? 26.355 18.198 -17.257 1.00 23.59 49 ARG B N 1
ATOM 1339 C CA . ARG B 1 50 ? 25.154 19.028 -17.270 1.00 21.75 49 ARG B CA 1
ATOM 1340 C C . ARG B 1 50 ? 24.640 19.287 -15.856 1.00 19.74 49 ARG B C 1
ATOM 1341 O O . ARG B 1 50 ? 24.990 18.565 -14.921 1.00 19.11 49 ARG B O 1
ATOM 1349 N N . PRO B 1 51 ? 23.805 20.326 -15.680 1.00 18.10 50 PRO B N 1
ATOM 1350 C CA . PRO B 1 51 ? 23.249 20.676 -14.368 1.00 16.11 50 PRO B CA 1
ATOM 1351 C C . PRO B 1 51 ? 22.553 19.518 -13.653 1.00 15.45 50 PRO B C 1
ATOM 1352 O O . PRO B 1 51 ? 21.783 18.766 -14.256 1.00 15.61 50 PRO B O 1
ATOM 1356 N N . ILE B 1 52 ? 22.824 19.402 -12.357 1.00 14.62 51 ILE B N 1
ATOM 1357 C CA . ILE B 1 52 ? 22.237 18.348 -11.543 1.00 14.48 51 ILE B CA 1
ATOM 1358 C C . ILE B 1 52 ? 21.392 18.924 -10.413 1.00 13.99 51 ILE B C 1
ATOM 1359 O O . ILE B 1 52 ? 21.607 20.053 -9.971 1.00 14.69 51 ILE B O 1
ATOM 1364 N N . VAL B 1 53 ? 20.415 18.143 -9.965 1.00 13.12 52 VAL B N 1
ATOM 1365 C CA . VAL B 1 53 ? 19.523 18.548 -8.882 1.00 12.03 52 VAL B CA 1
ATOM 1366 C C . VAL B 1 53 ? 20.247 18.464 -7.533 1.00 12.03 52 VAL B C 1
ATOM 1367 O O . VAL B 1 53 ? 21.014 17.531 -7.306 1.00 14.50 52 VAL B O 1
ATOM 1371 N N . HIS B 1 54 ? 20.011 19.433 -6.649 1.00 12.09 53 HIS B N 1
ATOM 1372 C CA . HIS B 1 54 ? 20.642 19.424 -5.325 1.00 10.87 53 HIS B CA 1
ATOM 1373 C C . HIS B 1 54 ? 20.324 18.117 -4.614 1.00 10.77 53 HIS B C 1
ATOM 1374 O O . HIS B 1 54 ? 19.167 17.712 -4.548 1.00 11.45 53 HIS B O 1
ATOM 1381 N N . GLY B 1 55 ? 21.345 17.479 -4.053 1.00 11.14 54 GLY B N 1
ATOM 1382 C CA . GLY B 1 55 ? 21.104 16.241 -3.334 1.00 11.17 54 GLY B CA 1
ATOM 1383 C C . GLY B 1 55 ? 20.137 16.475 -2.183 1.00 10.28 54 GLY B C 1
ATOM 1384 O O . GLY B 1 55 ? 19.300 15.624 -1.876 1.00 11.04 54 GLY B O 1
ATOM 1385 N N . MET B 1 56 ? 20.233 17.635 -1.538 1.00 10.77 55 MET B N 1
ATOM 1386 C CA . MET B 1 56 ? 19.343 17.918 -0.421 1.0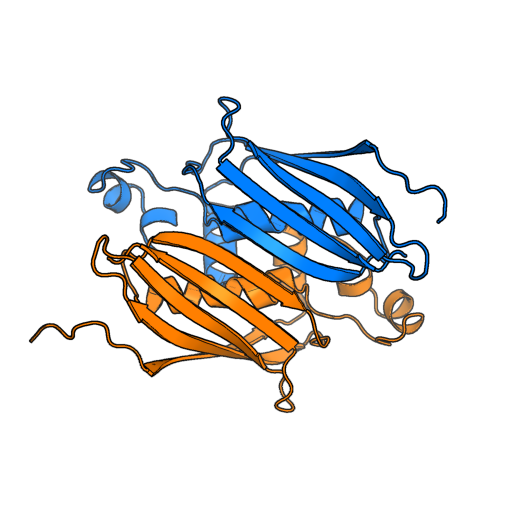0 10.51 55 MET B CA 1
ATOM 1387 C C . MET B 1 56 ? 17.896 18.184 -0.853 1.00 10.90 55 MET B C 1
ATOM 1388 O O . MET B 1 56 ? 16.979 18.137 -0.031 1.00 12.42 55 MET B O 1
ATOM 1393 N N . LEU B 1 57 ? 17.688 18.475 -2.136 1.00 10.82 56 LEU B N 1
ATOM 1394 C CA . LEU B 1 57 ? 16.330 18.662 -2.637 1.00 11.34 56 LEU B CA 1
ATOM 1395 C C . LEU B 1 57 ? 15.771 17.245 -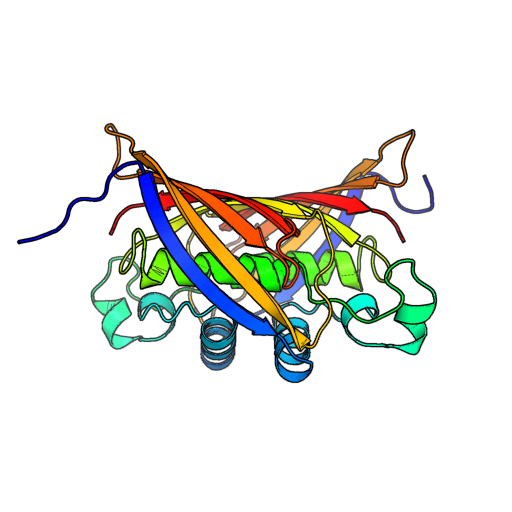2.841 1.00 11.50 56 LEU B C 1
ATOM 1396 O O . LEU B 1 57 ? 14.629 16.962 -2.475 1.00 12.27 56 LEU B O 1
ATOM 1401 N N . LEU B 1 58 ? 16.587 16.358 -3.410 1.00 11.14 57 LEU B N 1
ATOM 1402 C CA . LEU B 1 58 ? 16.161 14.974 -3.613 1.00 9.80 57 LEU B CA 1
ATOM 1403 C C . LEU B 1 58 ? 15.780 14.366 -2.260 1.00 10.76 57 LEU B C 1
ATOM 1404 O O . LEU B 1 58 ? 14.729 13.743 -2.119 1.00 12.60 57 LEU B O 1
ATOM 1409 N N . ALA B 1 59 ? 16.636 14.575 -1.261 1.00 11.71 58 ALA B N 1
ATOM 1410 C CA . ALA B 1 59 ? 16.408 14.026 0.072 1.00 12.36 58 ALA B CA 1
ATOM 1411 C C . ALA B 1 59 ? 15.156 14.564 0.750 1.00 13.45 58 ALA B C 1
ATOM 1412 O O . ALA B 1 59 ? 14.580 13.903 1.613 1.00 11.75 58 ALA B O 1
ATOM 1414 N N . SER B 1 60 ? 14.732 15.761 0.361 1.00 12.17 59 SER B N 1
ATOM 1415 C CA . SER B 1 60 ? 13.542 16.359 0.955 1.00 12.77 59 SER B CA 1
ATOM 1416 C C . SER B 1 60 ? 12.269 15.562 0.667 1.00 13.40 59 SER B C 1
ATOM 1417 O O . SER B 1 60 ? 11.282 15.681 1.394 1.00 12.90 59 SER B O 1
ATOM 1420 N N . LEU B 1 61 ? 12.290 14.743 -0.383 1.00 12.97 60 LEU B N 1
ATOM 1421 C CA . LEU B 1 61 ? 11.123 13.934 -0.720 1.00 13.59 60 LEU B CA 1
ATOM 1422 C C . LEU B 1 61 ? 10.806 12.928 0.381 1.00 14.45 60 LEU B C 1
ATOM 1423 O O . LEU B 1 61 ? 9.665 12.490 0.517 1.00 15.41 60 LEU B O 1
ATOM 1428 N N . PHE B 1 62 ? 11.812 12.552 1.166 1.00 13.08 61 PHE B N 1
ATOM 1429 C CA . PHE B 1 62 ? 11.569 11.604 2.252 1.00 13.51 61 PHE B CA 1
ATOM 1430 C C . PHE B 1 62 ? 10.600 12.226 3.252 1.00 14.59 61 PHE B C 1
ATOM 1431 O O . PHE B 1 62 ? 9.733 11.544 3.792 1.00 15.30 61 PHE B O 1
ATOM 1439 N N . SER B 1 63 ? 10.744 13.528 3.485 1.00 14.42 62 SER B N 1
ATOM 1440 C CA . SER B 1 63 ? 9.877 14.235 4.421 1.00 15.77 62 SER B CA 1
ATOM 1441 C C . SER B 1 63 ? 8.426 14.097 3.962 1.00 15.49 62 SER B C 1
ATOM 1442 O O . SER B 1 63 ? 7.525 13.894 4.774 1.00 16.70 62 SER B O 1
ATOM 1445 N N . GLY B 1 64 ? 8.214 14.194 2.652 1.00 16.43 63 GLY B N 1
ATOM 1446 C CA . GLY B 1 64 ? 6.877 14.064 2.104 1.00 16.49 63 GLY B CA 1
ATOM 1447 C C . GLY B 1 64 ? 6.291 12.678 2.322 1.00 16.30 63 GLY B C 1
ATOM 1448 O O . GLY B 1 64 ? 5.144 12.540 2.739 1.00 17.76 63 GLY B O 1
ATOM 1449 N N . LEU B 1 65 ? 7.072 11.644 2.035 1.00 16.36 64 LEU B N 1
ATOM 1450 C CA . LEU B 1 65 ? 6.591 10.280 2.221 1.00 15.75 64 LEU B CA 1
ATOM 1451 C C . LEU B 1 65 ? 6.365 9.954 3.693 1.00 16.37 64 LEU B C 1
ATOM 1452 O O . LEU B 1 65 ? 5.343 9.369 4.062 1.00 16.59 64 LEU B O 1
ATOM 1457 N N . LEU B 1 66 ? 7.318 10.338 4.533 1.00 15.88 65 LEU B N 1
ATOM 1458 C CA . LEU B 1 66 ? 7.226 10.068 5.961 1.00 17.07 65 LEU B CA 1
ATOM 1459 C C . LEU B 1 66 ? 6.052 10.775 6.628 1.00 19.31 65 LEU B C 1
ATOM 1460 O O . LEU B 1 66 ? 5.368 10.195 7.468 1.00 20.09 65 LEU B O 1
ATOM 1465 N N . GLY B 1 67 ? 5.810 12.024 6.244 1.00 19.72 66 GLY B N 1
ATOM 1466 C CA . GLY B 1 67 ? 4.727 12.775 6.854 1.00 23.12 66 GLY B CA 1
ATOM 1467 C C . GLY B 1 67 ? 3.355 12.608 6.231 1.00 24.22 66 GLY B C 1
ATOM 1468 O O . GLY B 1 67 ? 2.340 12.825 6.897 1.00 25.08 66 GLY B O 1
ATOM 1469 N N . GLN B 1 68 ? 3.307 12.213 4.965 1.00 23.62 67 GLN B N 1
ATOM 1470 C CA . GLN B 1 68 ? 2.029 12.061 4.285 1.00 25.57 67 GLN B CA 1
ATOM 1471 C C . GLN B 1 68 ? 1.523 10.627 4.166 1.00 25.62 67 GLN B C 1
ATOM 1472 O O . GLN B 1 68 ? 0.313 10.396 4.159 1.00 27.31 67 GLN B O 1
ATOM 1478 N N . GLN B 1 69 ? 2.435 9.663 4.091 1.00 23.20 68 GLN B N 1
ATOM 1479 C CA . GLN B 1 69 ? 2.021 8.276 3.926 1.00 21.93 68 GLN B CA 1
ATOM 1480 C C . GLN B 1 69 ? 2.494 7.252 4.952 1.00 21.29 68 GLN B C 1
ATOM 1481 O O . GLN B 1 69 ? 1.682 6.527 5.527 1.00 20.83 68 GLN B O 1
ATOM 1487 N N . LEU B 1 70 ? 3.800 7.188 5.184 1.00 18.54 69 LEU B N 1
ATOM 1488 C CA . LEU B 1 70 ? 4.338 6.188 6.100 1.00 18.12 69 LEU B CA 1
ATOM 1489 C C . LEU B 1 70 ? 5.552 6.695 6.875 1.00 17.17 69 LEU B C 1
ATOM 1490 O O . LEU B 1 70 ? 6.595 6.963 6.280 1.00 15.12 69 LEU B O 1
ATOM 1495 N N . PRO B 1 71 ? 5.450 6.790 8.216 1.00 17.72 70 PRO B N 1
ATOM 1496 C CA . PRO B 1 71 ? 4.304 6.464 9.076 1.00 19.23 70 PRO B CA 1
ATOM 1497 C C . PRO B 1 71 ? 3.065 7.312 8.804 1.00 21.29 70 PRO B C 1
ATOM 1498 O O . PRO B 1 71 ? 1.942 6.890 9.087 1.00 23.24 70 PRO B O 1
ATOM 1502 N N . GLY B 1 72 ? 3.272 8.513 8.272 1.00 22.41 71 GLY B N 1
ATOM 1503 C CA . GLY B 1 72 ? 2.148 9.373 7.954 1.00 23.97 71 GLY B CA 1
ATOM 1504 C C . GLY B 1 72 ? 1.874 10.548 8.874 1.00 25.14 71 GLY B C 1
ATOM 1505 O O . GLY B 1 72 ? 2.708 10.940 9.686 1.00 24.08 71 GLY B O 1
ATOM 1506 N N . LYS B 1 73 ? 0.675 11.102 8.718 1.00 27.35 72 LYS B N 1
ATOM 1507 C CA . LYS B 1 73 ? 0.184 12.250 9.476 1.00 28.90 72 LYS B CA 1
ATOM 1508 C C . LYS B 1 73 ? 0.539 12.225 10.962 1.00 28.25 72 LYS B C 1
ATOM 1509 O O . LYS B 1 73 ? 0.225 11.270 11.670 1.00 29.09 72 LYS B O 1
ATOM 1515 N N . GLY B 1 74 ? 1.196 13.283 11.426 1.00 28.00 73 GLY B N 1
ATOM 1516 C CA . GLY B 1 74 ? 1.566 13.363 12.828 1.00 27.35 73 GLY B CA 1
ATOM 1517 C C . GLY B 1 74 ? 2.988 12.928 13.127 1.00 26.02 73 GLY B C 1
ATOM 1518 O O . GLY B 1 74 ? 3.506 13.202 14.209 1.00 26.93 73 GLY B O 1
ATOM 1519 N N . SER B 1 75 ? 3.620 12.248 12.175 1.00 25.32 74 SER B N 1
ATOM 1520 C CA . SER B 1 75 ? 4.993 11.784 12.356 1.00 23.25 74 SER B CA 1
ATOM 1521 C C . SER B 1 75 ? 5.939 12.947 12.617 1.00 22.10 74 SER B C 1
ATOM 1522 O O . SER B 1 75 ? 5.790 14.028 12.041 1.00 21.27 74 SER B O 1
ATOM 1525 N N . ILE B 1 76 ? 6.914 12.720 13.489 1.00 20.71 75 ILE B N 1
ATOM 1526 C CA . ILE B 1 76 ? 7.901 13.738 13.811 1.00 20.80 75 ILE B CA 1
ATOM 1527 C C . ILE B 1 76 ? 9.305 13.218 13.495 1.00 18.96 75 ILE B C 1
ATOM 1528 O O . ILE B 1 76 ? 9.696 12.143 13.940 1.00 18.47 75 ILE B O 1
ATOM 1533 N N . TYR B 1 77 ? 10.047 13.991 12.709 1.00 16.89 76 TYR B N 1
ATOM 1534 C CA . TYR B 1 77 ? 11.409 13.648 12.308 1.00 16.91 76 TYR B CA 1
ATOM 1535 C C . TYR B 1 77 ? 12.372 13.703 13.492 1.00 17.26 76 TYR B C 1
ATOM 1536 O O . TYR B 1 77 ? 12.462 14.722 14.176 1.00 18.31 76 TYR B O 1
ATOM 1545 N N . LEU B 1 78 ? 13.090 12.612 13.737 1.00 16.77 77 LEU B N 1
ATOM 1546 C CA . LEU B 1 78 ? 14.071 12.584 14.817 1.00 16.67 77 LEU B CA 1
ATOM 1547 C C . LEU B 1 78 ? 15.482 12.551 14.223 1.00 17.08 77 LEU B C 1
ATOM 1548 O O . LEU B 1 78 ? 16.418 13.116 14.785 1.00 17.55 77 LEU B O 1
ATOM 1553 N N . GLY B 1 79 ? 15.633 11.891 13.077 1.00 15.22 78 GLY B N 1
ATOM 1554 C CA . GLY B 1 79 ? 16.938 11.820 12.449 1.00 14.30 78 GLY B CA 1
ATOM 1555 C C . GLY B 1 79 ? 16.881 11.330 11.017 1.00 12.10 78 GLY B C 1
ATOM 1556 O O . GLY B 1 79 ? 15.930 10.659 10.619 1.00 11.65 78 GLY B O 1
ATOM 1557 N N . GLN B 1 80 ? 17.899 11.679 10.238 1.00 12.75 79 GLN B N 1
ATOM 1558 C CA . GLN B 1 80 ? 17.983 11.255 8.846 1.00 10.77 79 GLN B CA 1
ATOM 1559 C C . GLN B 1 80 ? 19.437 11.177 8.422 1.00 12.40 79 GLN B C 1
ATOM 1560 O O . GLN B 1 80 ? 20.183 12.144 8.577 1.00 14.40 79 GLN B O 1
ATOM 1566 N N . SER B 1 81 ? 19.851 10.019 7.918 1.00 11.74 80 SER B N 1
ATOM 1567 C CA . SER B 1 81 ? 21.215 9.850 7.429 1.00 11.95 80 SER B CA 1
ATOM 1568 C C . SER B 1 81 ? 21.111 9.833 5.908 1.00 11.34 80 SER B C 1
ATOM 1569 O O . SER B 1 81 ? 20.148 9.294 5.351 1.00 11.60 80 SER B O 1
ATOM 1572 N N . LEU B 1 82 ? 22.085 10.438 5.239 1.00 11.03 81 LEU B N 1
ATOM 1573 C CA . LEU B 1 82 ? 22.079 10.515 3.784 1.00 11.11 81 LEU B CA 1
ATOM 1574 C C . LEU B 1 82 ? 23.443 10.267 3.171 1.00 9.88 81 LEU B C 1
ATOM 1575 O O . LEU B 1 82 ? 24.446 10.799 3.630 1.00 12.01 81 LEU B O 1
ATOM 1580 N N . SER B 1 83 ? 23.470 9.450 2.124 1.00 9.55 82 SER B N 1
ATOM 1581 C CA . SER B 1 83 ? 24.690 9.173 1.389 1.00 10.97 82 SER B CA 1
ATOM 1582 C C . SER B 1 83 ? 24.301 9.402 -0.071 1.00 11.02 82 SER B C 1
ATOM 1583 O O . SER B 1 83 ? 23.334 8.813 -0.559 1.00 12.17 82 SER B O 1
ATOM 1586 N N . PHE B 1 84 ? 25.042 10.275 -0.749 1.00 10.37 83 PHE B N 1
ATOM 1587 C CA . PHE B 1 84 ? 24.765 10.621 -2.138 1.00 10.79 83 PHE B CA 1
ATOM 1588 C C . PHE B 1 84 ? 25.671 9.806 -3.050 1.00 11.77 83 PHE B C 1
ATOM 1589 O O . PHE B 1 84 ? 26.894 9.912 -2.988 1.00 13.39 83 PHE B O 1
ATOM 1597 N N . LYS B 1 85 ? 25.053 8.990 -3.900 1.00 11.32 84 LYS B N 1
ATOM 1598 C CA . LYS B 1 85 ? 25.796 8.079 -4.765 1.00 12.67 84 LYS B CA 1
ATOM 1599 C C . LYS B 1 85 ? 25.866 8.399 -6.253 1.00 12.88 84 LYS B C 1
ATOM 1600 O O . LYS B 1 85 ? 26.898 8.179 -6.891 1.00 15.34 84 LYS B O 1
ATOM 1606 N N . LEU B 1 86 ? 24.767 8.885 -6.812 1.00 13.23 85 LEU B N 1
ATOM 1607 C CA . LEU B 1 86 ? 24.720 9.218 -8.230 1.00 12.66 85 LEU B CA 1
ATOM 1608 C C . LEU B 1 86 ? 23.975 10.519 -8.427 1.00 13.52 85 LEU B C 1
ATOM 1609 O O . LEU B 1 86 ? 23.125 10.894 -7.621 1.00 14.16 85 LEU B O 1
ATOM 1614 N N . PRO B 1 87 ? 24.283 11.228 -9.516 1.00 12.90 86 PRO B N 1
ATOM 1615 C CA . PRO B 1 87 ? 23.613 12.495 -9.782 1.00 14.79 86 PRO B CA 1
ATOM 1616 C C . PRO B 1 87 ? 22.265 12.319 -10.464 1.00 14.21 86 PRO B C 1
ATOM 1617 O O . PRO B 1 87 ? 22.013 11.324 -11.143 1.00 14.11 86 PRO B O 1
ATOM 1621 N N . VAL B 1 88 ? 21.390 13.289 -10.245 1.00 12.57 87 VAL B N 1
ATOM 1622 C CA . VAL B 1 88 ? 20.084 13.313 -10.875 1.00 12.22 87 VAL B CA 1
ATOM 1623 C C . VAL B 1 88 ? 20.119 14.583 -11.718 1.00 13.26 87 VAL B C 1
ATOM 1624 O O . VAL B 1 88 ? 20.377 15.671 -11.206 1.00 13.81 87 VAL B O 1
ATOM 1628 N N . PHE B 1 89 ? 19.875 14.448 -13.013 1.00 13.38 88 PHE B N 1
ATOM 1629 C CA . PHE B 1 89 ? 19.914 15.608 -13.890 1.00 13.59 88 PHE B CA 1
ATOM 1630 C C . PHE B 1 89 ? 18.610 16.386 -13.876 1.00 13.28 88 PHE B C 1
ATOM 1631 O O . PHE B 1 89 ? 17.530 15.810 -13.777 1.00 13.45 88 PHE B O 1
ATOM 1639 N N . VAL B 1 90 ? 18.721 17.709 -13.944 1.00 14.60 89 VAL B N 1
ATOM 1640 C CA . VAL B 1 90 ? 17.546 18.561 -13.918 1.00 15.83 89 VAL B CA 1
ATOM 1641 C C . VAL B 1 90 ? 16.557 18.157 -15.001 1.00 15.83 89 VAL B C 1
ATOM 1642 O O . VAL B 1 90 ? 16.925 17.991 -16.169 1.00 18.38 89 VAL B O 1
ATOM 1646 N N . GLY B 1 91 ? 15.302 17.991 -14.602 1.00 16.30 90 GLY B N 1
ATOM 1647 C CA . GLY B 1 91 ? 14.271 17.611 -15.546 1.00 17.09 90 GLY B CA 1
ATOM 1648 C C . GLY B 1 91 ? 13.953 16.130 -15.542 1.00 17.92 90 GLY B C 1
ATOM 1649 O O . GLY B 1 91 ? 12.881 15.729 -15.988 1.00 20.05 90 GLY B O 1
ATOM 1650 N N . ASP B 1 92 ? 14.873 15.314 -15.036 1.00 15.84 91 ASP B N 1
ATOM 1651 C CA . ASP B 1 92 ? 14.649 13.874 -14.994 1.00 16.79 91 ASP B CA 1
ATOM 1652 C C . ASP B 1 92 ? 13.789 13.490 -13.802 1.00 15.50 91 ASP B C 1
ATOM 1653 O O . ASP B 1 92 ? 13.745 14.197 -12.797 1.00 17.48 91 ASP B O 1
ATOM 1658 N N . GLU B 1 93 ? 13.091 12.369 -13.930 1.00 15.46 92 GLU B N 1
ATOM 1659 C CA . GLU B 1 93 ? 12.233 11.886 -12.857 1.00 16.23 92 GLU B CA 1
ATOM 1660 C C . GLU B 1 93 ? 13.020 11.013 -11.885 1.00 15.16 92 GLU B C 1
ATOM 1661 O O . GLU B 1 93 ? 14.029 10.412 -12.249 1.00 15.85 92 GLU B O 1
ATOM 1667 N N . VAL B 1 94 ? 12.571 10.992 -10.635 1.00 13.74 93 VAL B N 1
ATOM 1668 C CA . VAL B 1 94 ? 13.175 10.146 -9.613 1.00 13.62 93 VAL B CA 1
ATOM 1669 C C . VAL B 1 94 ? 12.044 9.466 -8.859 1.00 13.83 93 VAL B C 1
ATOM 1670 O O . VAL B 1 94 ? 10.886 9.885 -8.933 1.00 13.81 93 VAL B O 1
ATOM 1674 N N . THR B 1 95 ? 12.386 8.405 -8.142 1.00 12.48 94 THR B N 1
ATOM 1675 C CA . THR B 1 95 ? 11.411 7.687 -7.339 1.00 12.74 94 THR B CA 1
ATOM 1676 C C . THR B 1 95 ? 11.968 7.619 -5.918 1.00 11.76 94 THR B C 1
ATOM 1677 O O . THR B 1 95 ? 13.105 7.191 -5.715 1.00 12.64 94 THR B O 1
ATOM 1681 N N . ALA B 1 96 ? 11.180 8.086 -4.956 1.00 11.97 95 ALA B N 1
ATOM 1682 C CA . ALA B 1 96 ? 11.577 8.067 -3.552 1.00 11.36 95 ALA B CA 1
ATOM 1683 C C . ALA B 1 96 ? 10.867 6.867 -2.938 1.00 11.54 95 ALA B C 1
ATOM 1684 O O . ALA B 1 96 ? 9.683 6.645 -3.198 1.00 12.51 95 ALA B O 1
ATOM 1686 N N . GLU B 1 97 ? 11.592 6.095 -2.134 1.00 10.43 96 GLU B N 1
ATOM 1687 C CA . GLU B 1 97 ? 11.026 4.897 -1.513 1.00 10.97 96 GLU B CA 1
ATOM 1688 C C . GLU B 1 97 ? 11.415 4.793 -0.046 1.00 10.74 96 GLU B C 1
ATOM 1689 O O . GLU B 1 97 ? 12.579 4.991 0.303 1.00 12.18 96 GLU B O 1
ATOM 1695 N N . VAL B 1 98 ? 10.438 4.498 0.810 1.00 10.74 97 VAL B N 1
ATOM 1696 C CA . VAL B 1 98 ? 10.704 4.311 2.231 1.00 11.39 97 VAL B CA 1
ATOM 1697 C C . VAL B 1 98 ? 10.116 2.969 2.642 1.00 12.12 97 VAL B C 1
ATOM 1698 O O . VAL B 1 98 ? 9.130 2.505 2.064 1.00 12.24 97 VAL B O 1
ATOM 1702 N N . GLU B 1 99 ? 10.747 2.333 3.620 1.00 12.27 98 GLU B N 1
ATOM 1703 C CA . GLU B 1 99 ? 10.284 1.045 4.117 1.00 13.08 98 GLU B CA 1
ATOM 1704 C C . GLU B 1 99 ? 10.593 0.935 5.600 1.00 12.67 98 GLU B C 1
ATOM 1705 O O . GLU B 1 99 ? 11.708 1.229 6.029 1.00 12.96 98 GLU B O 1
ATOM 1711 N N . VAL B 1 100 ? 9.603 0.511 6.381 1.00 12.58 99 VAL B N 1
ATOM 1712 C CA . VAL B 1 100 ? 9.802 0.352 7.817 1.00 13.28 99 VAL B CA 1
ATOM 1713 C C . VAL B 1 100 ? 10.715 -0.844 8.068 1.00 13.09 99 VAL B C 1
ATOM 1714 O O . VAL B 1 100 ? 10.440 -1.951 7.598 1.00 13.98 99 VAL B O 1
ATOM 1718 N N . THR B 1 101 ? 11.801 -0.623 8.805 1.00 13.51 100 THR B N 1
ATOM 1719 C CA . THR B 1 101 ? 12.738 -1.704 9.101 1.00 14.38 100 THR B CA 1
ATOM 1720 C C . THR B 1 101 ? 12.768 -2.072 10.578 1.00 16.43 100 THR B C 1
ATOM 1721 O O . THR B 1 101 ? 13.231 -3.152 10.941 1.00 16.96 100 THR B O 1
ATOM 1725 N N . ALA B 1 102 ? 12.279 -1.179 11.430 1.00 15.12 101 ALA B N 1
ATOM 1726 C CA . ALA B 1 102 ? 12.267 -1.451 12.864 1.00 16.17 101 ALA B CA 1
ATOM 1727 C C . ALA B 1 102 ? 11.267 -0.584 13.614 1.00 16.86 101 ALA B C 1
ATOM 1728 O O . ALA B 1 102 ? 11.048 0.575 13.271 1.00 17.31 101 ALA B O 1
ATOM 1730 N N . LEU B 1 103 ? 10.655 -1.165 14.640 1.00 17.94 102 LEU B N 1
ATOM 1731 C CA . LEU B 1 103 ? 9.688 -0.460 15.470 1.00 19.17 102 LEU B CA 1
ATOM 1732 C C . LEU B 1 103 ? 10.056 -0.704 16.927 1.00 20.66 102 LEU B C 1
ATOM 1733 O O . LEU B 1 103 ? 9.901 -1.816 17.433 1.00 22.89 102 LEU B O 1
ATOM 1738 N N . ARG B 1 104 ? 10.551 0.330 17.597 1.00 19.99 103 ARG B N 1
ATOM 1739 C CA . ARG B 1 104 ? 10.940 0.197 18.997 1.00 19.65 103 ARG B CA 1
ATOM 1740 C C . ARG B 1 104 ? 9.740 -0.018 19.905 1.00 20.15 103 ARG B C 1
ATOM 1741 O O . ARG B 1 104 ? 8.634 0.435 19.613 1.00 20.24 103 ARG B O 1
ATOM 1749 N N . GLU B 1 105 ? 9.961 -0.723 21.009 1.00 21.33 104 GLU B N 1
ATOM 1750 C CA . GLU B 1 105 ? 8.882 -0.992 21.947 1.00 23.65 104 GLU B CA 1
ATOM 1751 C C . GLU B 1 105 ? 9.036 -0.265 23.275 1.00 23.72 104 GLU B C 1
ATOM 1752 O O . GLU B 1 105 ? 8.165 -0.358 24.141 1.00 24.19 104 GLU B O 1
ATOM 1758 N N . ASP B 1 106 ? 10.137 0.464 23.434 1.00 23.13 105 ASP B N 1
ATOM 1759 C CA . ASP B 1 106 ? 10.364 1.233 24.654 1.00 23.08 105 ASP B CA 1
ATOM 1760 C C . ASP B 1 106 ? 9.779 2.625 24.433 1.00 23.38 105 ASP B C 1
ATOM 1761 O O . ASP B 1 106 ? 9.406 3.317 25.380 1.00 24.63 105 ASP B O 1
ATOM 1766 N N . LYS B 1 107 ? 9.695 3.015 23.163 1.00 22.37 106 LYS B N 1
ATOM 1767 C CA . LYS B 1 107 ? 9.149 4.309 22.758 1.00 23.58 106 LYS B CA 1
ATOM 1768 C C . LYS B 1 107 ? 8.546 4.161 21.363 1.00 22.97 106 LYS B C 1
ATOM 1769 O O . LYS B 1 107 ? 8.992 3.326 20.577 1.00 22.38 106 LYS B O 1
ATOM 1775 N N . PRO B 1 108 ? 7.520 4.967 21.039 1.00 22.77 107 PRO B N 1
ATOM 1776 C CA . PRO B 1 108 ? 6.868 4.911 19.726 1.00 22.22 107 PRO B CA 1
ATOM 1777 C C . PRO B 1 108 ? 7.741 5.539 18.642 1.00 21.61 107 PRO B C 1
ATOM 1778 O O . PRO B 1 108 ? 7.456 6.631 18.147 1.00 21.56 107 PRO B O 1
ATOM 1782 N N . ILE B 1 109 ? 8.804 4.832 18.283 1.00 19.34 108 ILE B N 1
ATOM 1783 C CA . ILE B 1 109 ? 9.747 5.297 17.276 1.00 18.07 108 ILE B CA 1
ATOM 1784 C C . ILE B 1 109 ? 9.929 4.242 16.192 1.00 17.92 108 ILE B C 1
ATOM 1785 O O . ILE B 1 109 ? 9.933 3.044 16.473 1.00 20.10 108 ILE B O 1
ATOM 1790 N N . ALA B 1 110 ? 10.074 4.691 14.95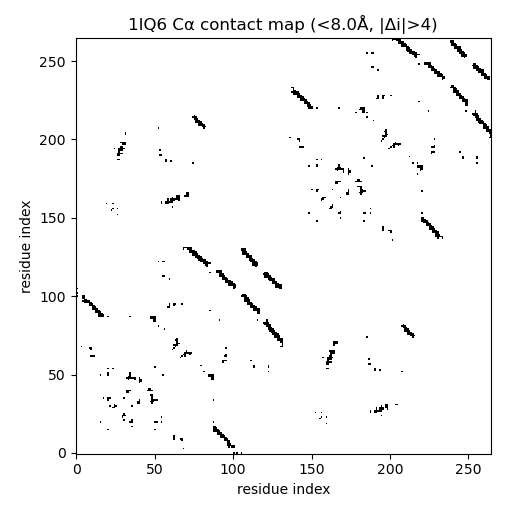0 1.00 16.68 109 ALA B N 1
ATOM 1791 C CA . ALA B 1 110 ? 10.262 3.781 13.835 1.00 15.62 109 ALA B CA 1
ATOM 1792 C C . ALA B 1 110 ? 11.501 4.159 13.047 1.00 14.58 109 ALA B C 1
ATOM 1793 O O . ALA B 1 110 ? 11.876 5.331 12.982 1.00 15.11 109 ALA B O 1
ATOM 1795 N N . THR B 1 111 ? 12.151 3.154 12.478 1.00 13.53 110 THR B N 1
ATOM 1796 C CA . THR B 1 111 ? 13.313 3.391 11.636 1.00 13.62 110 THR B CA 1
ATOM 1797 C C . THR B 1 111 ? 12.909 2.921 10.246 1.00 12.57 110 THR B C 1
ATOM 1798 O O . THR B 1 111 ? 12.262 1.883 10.095 1.00 13.66 110 THR B O 1
ATOM 1802 N N . LEU B 1 112 ? 13.266 3.703 9.232 1.00 12.43 111 LEU B N 1
ATOM 1803 C CA . LEU B 1 112 ? 12.930 3.356 7.858 1.00 11.36 111 LEU B CA 1
ATOM 1804 C C . LEU B 1 112 ? 14.107 3.561 6.922 1.00 11.57 111 LEU B C 1
ATOM 1805 O O . LEU B 1 112 ? 14.887 4.495 7.093 1.00 12.36 111 LEU B O 1
ATOM 1810 N N . THR B 1 113 ? 14.245 2.676 5.942 1.00 12.41 112 THR B N 1
ATOM 1811 C CA . THR B 1 113 ? 15.295 2.835 4.948 1.00 12.61 112 THR B CA 1
ATOM 1812 C C . THR B 1 113 ? 14.689 3.797 3.927 1.00 13.56 112 THR B C 1
ATOM 1813 O O . THR B 1 113 ? 13.534 3.646 3.524 1.00 13.26 112 THR B O 1
ATOM 1817 N N . THR B 1 114 ? 15.470 4.798 3.538 1.00 10.70 113 THR B N 1
ATOM 1818 C CA . THR B 1 114 ? 15.027 5.835 2.610 1.00 10.74 113 THR B CA 1
ATOM 1819 C C . THR B 1 114 ? 15.939 5.878 1.390 1.00 11.30 113 THR B C 1
ATOM 1820 O O . THR B 1 114 ? 17.140 6.110 1.517 1.00 11.65 113 THR B O 1
ATOM 1824 N N . ARG B 1 115 ? 15.360 5.665 0.212 1.00 11.18 114 ARG B N 1
ATOM 1825 C CA . ARG B 1 115 ? 16.131 5.645 -1.025 1.00 10.69 114 ARG B CA 1
ATOM 1826 C C . ARG B 1 115 ? 15.535 6.461 -2.158 1.00 10.38 114 ARG B C 1
ATOM 1827 O O . ARG B 1 115 ? 14.320 6.580 -2.278 1.00 11.03 114 ARG B O 1
ATOM 1835 N N . ILE B 1 116 ? 16.415 7.039 -2.973 1.00 10.73 115 ILE B N 1
ATOM 1836 C CA . ILE B 1 116 ? 16.007 7.797 -4.152 1.00 11.20 115 ILE B CA 1
ATOM 1837 C C . ILE B 1 116 ? 16.648 7.074 -5.331 1.00 10.37 115 ILE B C 1
ATOM 1838 O O . ILE B 1 116 ? 17.861 6.833 -5.333 1.00 11.14 115 ILE B O 1
ATOM 1843 N N . PHE B 1 117 ? 15.834 6.712 -6.319 1.00 10.40 116 PHE B N 1
ATOM 1844 C CA . PHE B 1 117 ? 16.332 6.046 -7.517 1.00 11.12 116 PHE B CA 1
ATOM 1845 C C . PHE B 1 117 ? 16.191 6.975 -8.714 1.00 11.68 116 PHE B C 1
ATOM 1846 O O . PHE B 1 117 ? 15.219 7.721 -8.819 1.00 11.72 116 PHE B O 1
ATOM 1854 N N . THR B 1 118 ? 17.168 6.916 -9.609 1.00 12.55 117 THR B N 1
ATOM 1855 C CA . THR B 1 118 ? 17.150 7.737 -10.809 1.00 13.53 117 THR B CA 1
ATOM 1856 C C . THR B 1 118 ? 16.098 7.209 -11.767 1.00 14.69 117 THR B C 1
ATOM 1857 O O . THR B 1 118 ? 15.497 6.158 -11.546 1.00 15.42 117 THR B O 1
ATOM 1861 N N . GLN B 1 119 ? 15.894 7.951 -12.845 1.00 15.46 118 GLN B N 1
ATOM 1862 C CA . GLN B 1 119 ? 14.938 7.576 -13.869 1.00 18.52 118 GLN B CA 1
ATOM 1863 C C . GLN B 1 119 ? 15.350 6.230 -14.471 1.00 18.08 118 GLN B C 1
ATOM 1864 O O . GLN B 1 119 ? 14.502 5.436 -14.877 1.00 21.05 118 GLN B O 1
ATOM 1870 N N . GLY B 1 120 ? 16.656 5.979 -14.499 1.00 17.46 119 GLY B N 1
ATOM 1871 C CA . GLY B 1 120 ? 17.185 4.740 -15.046 1.00 18.67 119 GLY B CA 1
ATOM 1872 C C . GLY B 1 120 ? 17.192 3.570 -14.078 1.00 18.11 119 GLY B C 1
ATOM 1873 O O . GLY B 1 120 ? 17.660 2.484 -14.420 1.00 20.10 119 GLY B O 1
ATOM 1874 N N . GLY B 1 121 ? 16.685 3.789 -12.868 1.00 15.95 120 GLY B N 1
ATOM 1875 C CA . GLY B 1 121 ? 16.628 2.725 -11.880 1.00 15.24 120 GLY B CA 1
ATOM 1876 C C . GLY B 1 121 ? 17.864 2.496 -11.028 1.00 13.61 120 GLY B C 1
ATOM 1877 O O . GLY B 1 121 ? 18.014 1.426 -10.430 1.00 14.75 120 GLY B O 1
ATOM 1878 N N . ALA B 1 122 ? 18.742 3.493 -10.957 1.00 12.95 121 ALA B N 1
ATOM 1879 C CA . ALA B 1 122 ? 19.965 3.387 -10.171 1.00 12.61 121 ALA B CA 1
ATOM 1880 C C . ALA B 1 122 ? 19.859 4.186 -8.879 1.00 11.08 121 ALA B C 1
ATOM 1881 O O . ALA B 1 122 ? 19.212 5.233 -8.831 1.00 11.95 121 ALA B O 1
ATOM 1883 N N . LEU B 1 123 ? 20.513 3.692 -7.834 1.00 10.70 122 LEU B N 1
ATOM 1884 C CA . LEU B 1 123 ? 20.472 4.339 -6.528 1.00 11.02 122 LEU B CA 1
ATOM 1885 C C . LEU B 1 123 ? 21.218 5.666 -6.514 1.00 10.48 122 LEU B C 1
ATOM 1886 O O . LEU B 1 123 ? 22.424 5.707 -6.744 1.00 11.69 122 LEU B O 1
ATOM 1891 N N . ALA B 1 124 ? 20.495 6.747 -6.231 1.00 9.60 123 ALA B N 1
ATOM 1892 C CA . ALA B 1 124 ? 21.094 8.081 -6.192 1.00 11.16 123 ALA B CA 1
ATOM 1893 C C . ALA B 1 124 ? 21.348 8.561 -4.764 1.00 9.78 123 ALA B C 1
ATOM 1894 O O . ALA B 1 124 ? 22.353 9.226 -4.494 1.00 11.89 123 ALA B O 1
ATOM 1896 N N . VAL B 1 125 ? 20.436 8.225 -3.856 1.00 10.49 124 VAL B N 1
ATOM 1897 C CA . VAL B 1 125 ? 20.550 8.620 -2.454 1.00 10.72 124 VAL B CA 1
ATOM 1898 C C . VAL B 1 125 ? 20.045 7.481 -1.585 1.00 10.59 124 VAL B C 1
ATOM 1899 O O . VAL B 1 125 ? 19.035 6.857 -1.898 1.00 10.30 124 VAL B O 1
ATOM 1903 N N . THR B 1 126 ? 20.755 7.203 -0.499 1.00 10.22 125 THR B N 1
ATOM 1904 C CA . THR B 1 126 ? 20.321 6.152 0.411 1.00 11.44 125 THR B CA 1
ATOM 1905 C C . THR B 1 126 ? 20.620 6.555 1.846 1.00 11.40 125 THR B C 1
ATOM 1906 O O . THR B 1 126 ? 21.486 7.386 2.105 1.00 13.86 125 THR B O 1
ATOM 1910 N N . GLY B 1 127 ? 19.881 5.977 2.779 1.00 10.89 126 GLY B N 1
ATOM 1911 C CA . GLY B 1 127 ? 20.092 6.302 4.174 1.00 11.58 126 GLY B CA 1
ATOM 1912 C C . GLY B 1 127 ? 18.952 5.768 5.005 1.00 10.42 126 GLY B C 1
ATOM 1913 O O . GLY B 1 127 ? 18.196 4.906 4.550 1.00 11.24 126 GLY B O 1
ATOM 1914 N N . GLU B 1 128 ? 18.829 6.287 6.222 1.00 11.57 127 GLU B N 1
ATOM 1915 C CA . GLU B 1 128 ? 17.782 5.859 7.138 1.00 12.74 127 GLU B CA 1
ATOM 1916 C C . GLU B 1 128 ? 17.161 7.025 7.889 1.00 11.28 127 GLU B C 1
ATOM 1917 O O . GLU B 1 128 ? 17.851 7.967 8.284 1.00 13.02 127 GLU B O 1
ATOM 1923 N N . ALA B 1 129 ? 15.853 6.949 8.090 1.00 10.66 128 ALA B N 1
ATOM 1924 C CA . ALA B 1 129 ? 15.137 7.966 8.836 1.00 11.63 128 ALA B CA 1
ATOM 1925 C C . ALA B 1 129 ? 14.684 7.350 10.153 1.00 12.32 128 ALA B C 1
ATOM 1926 O O . ALA B 1 129 ? 14.397 6.153 10.231 1.00 12.72 128 ALA B O 1
ATOM 1928 N N . VAL B 1 130 ? 14.657 8.172 11.191 1.00 12.13 129 VAL B N 1
ATOM 1929 C CA . VAL B 1 130 ? 14.185 7.751 12.503 1.00 12.61 129 VAL B CA 1
ATOM 1930 C C . VAL B 1 130 ? 13.070 8.746 12.794 1.00 13.87 129 VAL B C 1
ATOM 1931 O O . VAL B 1 130 ? 13.296 9.957 12.773 1.00 14.17 129 VAL B O 1
ATOM 1935 N N . VAL B 1 131 ? 11.868 8.242 13.054 1.00 14.05 130 VAL B N 1
ATOM 1936 C CA . VAL B 1 131 ? 10.732 9.121 13.297 1.00 15.92 130 VAL B CA 1
ATOM 1937 C C . VAL B 1 131 ? 9.856 8.718 14.473 1.00 18.47 130 VAL B C 1
ATOM 1938 O O . VAL B 1 131 ? 9.684 7.533 14.764 1.00 19.16 130 VAL B O 1
ATOM 1942 N N . LYS B 1 132 ? 9.306 9.727 15.140 1.00 18.60 131 LYS B N 1
ATOM 1943 C CA . LYS B 1 132 ? 8.404 9.517 16.267 1.00 22.64 131 LYS B CA 1
ATOM 1944 C C . LYS B 1 132 ? 7.028 9.274 15.651 1.00 23.28 131 LYS B C 1
ATOM 1945 O O . LYS B 1 132 ? 6.586 10.032 14.786 1.00 22.54 131 LYS B O 1
ATOM 1951 N N . LEU B 1 133 ? 6.358 8.217 16.093 1.00 25.30 132 LEU B N 1
ATOM 1952 C CA . LEU B 1 133 ? 5.050 7.856 15.554 1.00 27.99 132 LEU B CA 1
ATOM 1953 C C . LEU B 1 133 ? 3.942 8.860 15.852 1.00 29.78 132 LEU B C 1
ATOM 1954 O O . LEU B 1 133 ? 3.972 9.550 16.869 1.00 29.96 132 LEU B O 1
ATOM 1959 N N . PRO B 1 134 ? 2.944 8.948 14.956 1.00 30.89 133 PRO B N 1
ATOM 1960 C CA . PRO B 1 134 ? 1.803 9.859 15.096 1.00 32.31 133 PRO B CA 1
ATOM 1961 C C . PRO B 1 134 ? 1.175 9.796 16.485 1.00 33.59 133 PRO B C 1
ATOM 1962 O O . PRO B 1 134 ? 0.993 10.869 17.098 1.00 35.34 133 PRO B O 1
#

Organism: Aeromonas caviae (NCBI:txid648)

Foldseek 3Di:
DPPDDFFDKDKDKDAAAQVNQVVVCVVVVPPPCLQHPQVVVCVDPNNGRFHDQVVQVVVVVVCVCPPVVHPPKFWDDKDKDFDDTAGHRWMKMKMWGWHDADPPFQKTKIWIFIATNVRHTGMTIMTMMHHD/DDDDDDAFDKDKDKDAAAPVNQVVVCVVVVPPPCLQPPQVVVCVDPNNGHFRDPVSLVCVVVVCVDPPVVHPPKAWDDKDKDFDDTEHHGWMKMKMKGWHDADDVAGKTKIWIFIATNVGHTGMTIMTIIHHD

Nearest PDB structures (foldseek):
  1iq6-assembly1_A  TM=1.008E+00  e=2.990E-26  Aeromonas caviae
  5cpg-assembly1_B  TM=9.751E-01  e=5.879E-15  Pseudomonas aeruginosa
  3k67-assembly1_A  TM=9.241E-01  e=4.031E-12  Archaeoglobus fulgidus
  3ir3-assembly1_A  TM=8.751E-01  e=2.063E-11  Homo sapiens
  4w78-assembly1_F  TM=9.146E-01  e=1.635E-09  Mycobacterium tuberculosis SUMu008

InterPro domains:
  IPR002539 MaoC-like dehydratase domain [PF01575] (13-106)
  IPR003965 Fatty acid synthase [PR01483] (20-42)
  IPR003965 Fatty acid synthase [PR01483] (42-63)
  IPR029069 HotDog domain superfamily [SSF54637] (6-134)
  IPR050965 UPF0336/Enoyl-CoA hydratase-related [PTHR43437] (6-134)

CATH classification: 3.10.129.10